Protein AF-A0A0C3CVF7-F1 (afdb_monomer)

Sequence (195 aa):
MASKSTGSQACPVCKTSLPVNPRYPSYLCWSCHGKATDAHGRLLTFHTSSSGAFEARFKDDGSLASEVSKNHTVYVGALKVWADEAHMSGTVLTPYREREQPHGTCPVCHASVSLNARYPDYLCGDCCGKAVDAKGRPLAFFNTDVGGGFEARFRDDKSLAREVTENHTVYVGFLKVWADEARFGGSVLTPYRGK

Foldseek 3Di:
DDDQQPDWDAQPPPGDIDGDDPVAGNWHDPVLVQQKAAPVSFTWDWFADLAQQIWIAGPPPRHTPPVCSVQQWIDRPPFIWGWGADPPGDIIIHGDDPPDQPWAAAPQPRDTHHADPVARHWHDPVQLQLKDAPVRFGWDWFFPDQVTAIWIAGPPPRHTPVVCSVVQWIDRPHFIWRWGADPRGDITIGGDDDD

Organism: Oidiodendron maius (strain Zn) (NCBI:txid913774)

Secondary structure (DSSP, 8-state):
-------EEE-TTT--EEE--TTSTTPPPHHHHTT-B-TT--BEEEEE-TT--EEEEETTT--B-HHHHHH-EEEETTEEEEEEEPTTSSEEEEE---S---EEE-TTT--EEE--TTSTTPPPHHHHTT-B-TT--BEEEEESSSS--EEEEETTT--B-HHHHHH-EEEETTEEEEEEE-TTSSEEEEE----

Structure (mmCIF, N/CA/C/O backbone):
data_AF-A0A0C3CVF7-F1
#
_entry.id   AF-A0A0C3CVF7-F1
#
loop_
_atom_site.group_PDB
_atom_site.id
_atom_site.type_symbol
_atom_site.label_atom_id
_atom_site.label_alt_id
_atom_site.label_comp_id
_atom_site.label_asym_id
_atom_site.label_entity_id
_atom_site.label_seq_id
_atom_site.pdbx_PDB_ins_code
_atom_site.Cartn_x
_atom_site.Cartn_y
_atom_site.Cartn_z
_atom_site.occupancy
_atom_site.B_iso_or_equiv
_atom_site.auth_seq_id
_atom_site.auth_comp_id
_atom_site.auth_asym_id
_atom_site.auth_atom_id
_atom_site.pdbx_PDB_model_num
ATOM 1 N N . MET A 1 1 ? 17.239 21.886 5.058 1.00 33.19 1 MET A N 1
ATOM 2 C CA . MET A 1 1 ? 18.126 21.798 3.877 1.00 33.19 1 MET A CA 1
ATOM 3 C C . MET A 1 1 ? 18.500 20.333 3.696 1.00 33.19 1 MET A C 1
ATOM 5 O O . MET A 1 1 ? 19.166 19.791 4.565 1.00 33.19 1 MET A O 1
ATOM 9 N N . ALA A 1 2 ? 17.974 19.648 2.676 1.00 40.12 2 ALA A N 1
ATOM 10 C CA . ALA A 1 2 ? 18.272 18.230 2.464 1.00 40.12 2 ALA A CA 1
ATOM 11 C C . ALA A 1 2 ? 19.661 18.086 1.825 1.00 40.12 2 ALA A C 1
ATOM 13 O O . ALA A 1 2 ? 19.925 18.673 0.776 1.00 40.12 2 ALA A O 1
ATOM 14 N N . SER A 1 3 ? 20.543 17.341 2.492 1.00 42.94 3 SER A N 1
ATOM 15 C CA . SER A 1 3 ? 21.882 16.999 2.013 1.00 42.94 3 SER A CA 1
ATOM 16 C C . SER A 1 3 ? 21.792 16.333 0.635 1.00 42.94 3 SER A C 1
ATOM 18 O O . SER A 1 3 ? 21.100 15.326 0.478 1.00 42.94 3 SER A O 1
ATOM 20 N N . LYS A 1 4 ? 22.453 16.910 -0.377 1.00 46.69 4 LYS A N 1
ATOM 21 C CA . LYS A 1 4 ? 22.587 16.293 -1.702 1.00 46.69 4 LYS A CA 1
ATOM 22 C C . LYS A 1 4 ? 23.506 15.078 -1.557 1.00 46.69 4 LYS A C 1
ATOM 24 O O . LYS A 1 4 ? 24.701 15.242 -1.332 1.00 46.69 4 LYS A O 1
ATOM 29 N N . SER A 1 5 ? 22.960 13.870 -1.673 1.00 53.59 5 SER A N 1
ATOM 30 C CA . SER A 1 5 ? 23.752 12.642 -1.764 1.00 53.59 5 SER A CA 1
ATOM 31 C C . SER A 1 5 ? 24.625 12.690 -3.025 1.00 53.59 5 SER A C 1
ATOM 33 O O . SER A 1 5 ? 24.128 12.815 -4.139 1.00 53.59 5 SER A O 1
ATOM 35 N N . THR A 1 6 ? 25.943 12.608 -2.854 1.00 61.94 6 THR A N 1
ATOM 36 C CA . THR A 1 6 ? 26.958 12.770 -3.915 1.00 61.94 6 THR A CA 1
ATOM 37 C C . THR A 1 6 ? 27.264 11.484 -4.698 1.00 61.94 6 THR A C 1
ATOM 39 O O . THR A 1 6 ? 28.260 11.420 -5.411 1.00 61.94 6 THR A O 1
ATOM 42 N N . GLY A 1 7 ? 26.426 10.449 -4.586 1.00 78.56 7 GLY A N 1
ATOM 43 C CA . GLY A 1 7 ? 26.627 9.160 -5.256 1.00 78.56 7 GLY A CA 1
ATOM 44 C C . GLY A 1 7 ? 25.766 8.982 -6.509 1.00 78.56 7 GLY A C 1
ATOM 45 O O . GLY A 1 7 ? 24.665 9.529 -6.598 1.00 78.56 7 GLY A O 1
ATOM 46 N N . SER A 1 8 ? 26.232 8.152 -7.445 1.00 87.69 8 SER A N 1
ATOM 47 C CA . SER A 1 8 ? 25.441 7.644 -8.572 1.00 87.69 8 SER A CA 1
ATOM 48 C C . SER A 1 8 ? 25.152 6.146 -8.423 1.00 87.69 8 SER A C 1
ATOM 50 O O . SER A 1 8 ? 25.895 5.399 -7.790 1.00 87.69 8 SER A O 1
ATOM 52 N N . GLN A 1 9 ? 24.033 5.711 -8.989 1.00 90.19 9 GLN A N 1
ATOM 53 C CA . GLN A 1 9 ? 23.632 4.315 -9.121 1.00 90.19 9 GLN A CA 1
ATOM 54 C C . GLN A 1 9 ? 23.213 4.042 -10.566 1.00 90.19 9 GLN A C 1
ATOM 56 O O . GLN A 1 9 ? 22.813 4.957 -11.281 1.00 90.19 9 GLN A O 1
ATOM 61 N N . ALA A 1 10 ? 23.259 2.788 -11.005 1.00 94.12 10 ALA A N 1
ATOM 62 C CA . ALA A 1 10 ? 22.771 2.409 -12.328 1.00 94.12 10 ALA A CA 1
ATOM 63 C C . ALA A 1 10 ? 21.301 1.973 -12.262 1.00 94.12 10 ALA A C 1
ATOM 65 O O . ALA A 1 10 ? 20.925 1.183 -11.393 1.00 94.12 10 ALA A O 1
ATOM 66 N N . CYS A 1 11 ? 20.486 2.424 -13.220 1.00 93.62 11 CYS A N 1
ATOM 67 C CA . CYS A 1 11 ? 19.148 1.878 -13.433 1.00 93.62 11 CYS A CA 1
ATOM 68 C C . CYS A 1 11 ? 19.247 0.350 -13.608 1.00 93.62 11 CYS A C 1
ATOM 70 O O . CYS A 1 11 ? 19.973 -0.104 -14.497 1.00 93.62 11 CYS A O 1
ATOM 72 N N . PRO A 1 12 ? 18.515 -0.465 -12.834 1.00 92.50 12 PRO A N 1
ATOM 73 C CA . PRO A 1 12 ? 18.631 -1.922 -12.910 1.00 92.50 12 PRO A CA 1
ATOM 74 C C . PRO A 1 12 ? 18.324 -2.501 -14.293 1.00 92.50 12 PRO A C 1
ATOM 76 O O . PRO A 1 12 ? 18.936 -3.497 -14.678 1.00 92.50 12 PRO A O 1
ATOM 79 N N . VAL A 1 13 ? 17.438 -1.838 -15.044 1.00 93.88 13 VAL A N 1
ATOM 80 C CA . VAL A 1 13 ? 16.993 -2.248 -16.381 1.00 93.88 13 VAL A CA 1
ATOM 81 C C . VAL A 1 13 ? 17.948 -1.743 -17.464 1.00 93.88 13 VAL A C 1
ATOM 83 O O . VAL A 1 13 ? 18.619 -2.537 -18.111 1.00 93.88 13 VAL A O 1
ATOM 86 N N . CYS A 1 14 ? 18.040 -0.425 -17.662 1.00 94.88 14 CYS A N 1
ATOM 87 C CA . CYS A 1 14 ? 18.751 0.159 -18.809 1.00 94.88 14 CYS A CA 1
ATOM 88 C C . CYS A 1 14 ? 20.169 0.655 -18.499 1.00 94.88 14 CYS A C 1
ATOM 90 O O . CYS A 1 14 ? 20.815 1.229 -19.369 1.00 94.88 14 CYS A O 1
ATOM 92 N N . LYS A 1 15 ? 20.638 0.495 -17.256 1.00 95.06 15 LYS A N 1
ATOM 93 C CA . LYS A 1 15 ? 21.970 0.903 -16.769 1.00 95.06 15 LYS A CA 1
ATOM 94 C C . LYS A 1 15 ? 22.290 2.401 -16.830 1.00 95.06 15 LYS A C 1
ATOM 96 O O . LYS A 1 15 ? 23.376 2.793 -16.420 1.00 95.06 15 LYS A O 1
ATOM 101 N N . THR A 1 16 ? 21.348 3.251 -17.248 1.00 95.75 16 THR A N 1
ATOM 102 C CA . THR A 1 16 ? 21.482 4.715 -17.174 1.00 95.75 16 THR A CA 1
ATOM 103 C C . THR A 1 16 ? 21.875 5.156 -15.763 1.00 95.75 16 THR A C 1
ATOM 105 O O . THR A 1 16 ? 21.311 4.659 -14.786 1.00 95.75 16 THR A O 1
ATOM 108 N N . SER A 1 17 ? 22.823 6.091 -15.667 1.00 95.12 17 SER A N 1
ATOM 109 C CA . SER A 1 17 ? 23.269 6.673 -14.398 1.00 95.12 17 SER A CA 1
ATOM 110 C C . SER A 1 17 ? 22.161 7.521 -13.766 1.00 95.12 17 SER A C 1
ATOM 112 O O . SER A 1 17 ? 21.557 8.367 -14.425 1.00 95.12 17 SER A O 1
ATOM 114 N N . LEU A 1 18 ? 21.888 7.272 -12.491 1.00 93.12 18 LEU A N 1
ATOM 115 C CA . LEU A 1 18 ? 20.869 7.920 -11.675 1.00 93.12 18 LEU A CA 1
ATOM 116 C C . LEU A 1 18 ? 21.506 8.438 -10.382 1.00 93.12 18 LEU A C 1
ATOM 118 O O . LEU A 1 18 ? 22.456 7.827 -9.890 1.00 93.12 18 LEU A O 1
ATOM 122 N N . PRO A 1 19 ? 20.989 9.517 -9.778 1.00 91.38 19 PRO A N 1
ATOM 123 C CA . PRO A 1 19 ? 21.415 9.904 -8.441 1.00 91.38 19 PRO A CA 1
ATOM 124 C C . PRO A 1 19 ? 21.079 8.804 -7.423 1.00 91.38 19 PRO A C 1
ATOM 126 O O . PRO A 1 19 ? 20.052 8.124 -7.514 1.00 91.38 19 PRO A O 1
ATOM 129 N N . VAL A 1 20 ? 21.939 8.619 -6.423 1.00 86.31 20 VAL A N 1
ATOM 130 C CA . VAL A 1 20 ? 21.634 7.740 -5.289 1.00 86.31 20 VAL A CA 1
ATOM 131 C C . VAL A 1 20 ? 20.511 8.356 -4.467 1.00 86.31 20 VAL A C 1
ATOM 133 O O . VAL A 1 20 ? 20.617 9.494 -4.011 1.00 86.31 20 VAL A O 1
ATOM 136 N N . ASN A 1 21 ? 19.469 7.567 -4.215 1.00 82.38 21 ASN A N 1
ATOM 137 C CA . ASN A 1 21 ? 18.439 7.885 -3.238 1.00 82.38 21 ASN A CA 1
ATOM 138 C C . ASN A 1 21 ? 18.536 6.878 -2.080 1.00 82.38 21 ASN A C 1
ATOM 140 O O . ASN A 1 21 ? 18.228 5.705 -2.294 1.00 82.38 21 ASN A O 1
ATOM 144 N N . PRO A 1 22 ? 18.941 7.299 -0.867 1.00 77.06 22 PRO A N 1
ATOM 145 C CA . PRO A 1 22 ? 19.086 6.395 0.274 1.00 77.06 22 PRO A CA 1
ATOM 146 C C . PRO A 1 22 ? 17.805 5.639 0.645 1.00 77.06 22 PRO A C 1
ATOM 148 O O . PRO A 1 22 ? 17.883 4.532 1.168 1.00 77.06 22 PRO A O 1
ATOM 151 N N . ARG A 1 23 ? 16.626 6.215 0.369 1.00 78.00 23 ARG A N 1
ATOM 152 C CA . ARG A 1 23 ? 15.333 5.573 0.644 1.00 78.00 23 ARG A CA 1
ATOM 153 C C . ARG A 1 23 ? 14.951 4.544 -0.418 1.00 78.00 23 ARG A C 1
ATOM 155 O O . ARG A 1 23 ? 14.293 3.562 -0.097 1.00 78.00 23 ARG A O 1
ATOM 162 N N . TYR A 1 24 ? 15.376 4.762 -1.659 1.00 85.19 24 TYR A N 1
ATOM 163 C CA . TYR A 1 24 ? 15.068 3.895 -2.794 1.00 85.19 24 TYR A CA 1
ATOM 164 C C . TYR A 1 24 ? 16.359 3.417 -3.456 1.00 85.19 24 TYR A C 1
ATOM 166 O O . TYR A 1 24 ? 16.707 3.863 -4.554 1.00 85.19 24 TYR A O 1
ATOM 174 N N . PRO A 1 25 ? 17.118 2.532 -2.794 1.00 81.25 25 PRO A N 1
ATOM 175 C CA . PRO A 1 25 ? 18.291 1.948 -3.415 1.00 81.25 25 PRO A CA 1
ATOM 176 C C . PRO A 1 25 ? 17.859 1.117 -4.626 1.00 81.25 25 PRO A C 1
ATOM 178 O O . PRO A 1 25 ? 16.956 0.287 -4.542 1.00 81.25 25 PRO A O 1
ATOM 181 N N . SER A 1 26 ? 18.541 1.314 -5.749 1.00 87.62 26 SER A N 1
ATOM 182 C CA . SER A 1 26 ? 18.296 0.622 -7.017 1.00 87.62 26 SER A CA 1
ATOM 183 C C . SER A 1 26 ? 16.960 0.959 -7.692 1.00 87.62 26 SER A C 1
ATOM 185 O O . SER A 1 26 ? 16.395 0.094 -8.351 1.00 87.62 26 SER A O 1
ATOM 187 N N . TYR A 1 27 ? 16.430 2.179 -7.561 1.00 92.12 27 TYR A N 1
ATOM 188 C CA . TYR A 1 27 ? 15.204 2.564 -8.278 1.00 92.12 27 TYR A CA 1
ATOM 189 C C . TYR A 1 27 ? 15.398 2.623 -9.808 1.00 92.12 27 TYR A C 1
ATOM 191 O O . TYR A 1 27 ? 16.505 2.817 -10.318 1.00 92.12 27 TYR A O 1
ATOM 199 N N . LEU A 1 28 ? 14.308 2.438 -10.556 1.00 94.56 28 LEU A N 1
ATOM 200 C CA . LEU A 1 28 ? 14.295 2.488 -12.019 1.00 94.56 28 LEU A CA 1
ATOM 201 C C . LEU A 1 28 ? 14.186 3.929 -12.534 1.00 94.56 28 LEU A C 1
ATOM 203 O O . LEU A 1 28 ? 13.482 4.762 -11.971 1.00 94.56 28 LEU A O 1
ATOM 207 N N . CYS A 1 29 ? 14.831 4.223 -13.664 1.00 94.69 29 CYS A N 1
ATOM 208 C CA . CYS A 1 29 ? 14.697 5.529 -14.312 1.00 94.69 29 CYS A CA 1
ATOM 209 C C . CYS A 1 29 ? 13.278 5.753 -14.869 1.00 94.69 29 CYS A C 1
ATOM 2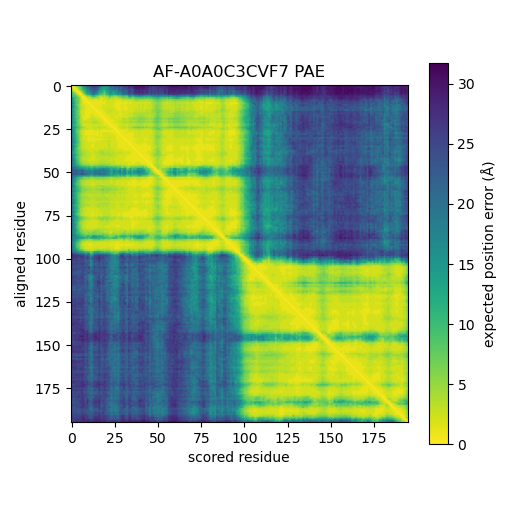11 O O . CYS A 1 29 ? 12.580 4.800 -15.219 1.00 94.69 29 CYS A O 1
ATOM 213 N N . TRP A 1 30 ? 12.888 7.017 -15.064 1.00 92.69 30 TRP A N 1
ATOM 214 C CA . TRP A 1 30 ? 11.576 7.383 -15.620 1.00 92.69 30 TRP A CA 1
ATOM 215 C C . TRP A 1 30 ? 11.282 6.774 -16.999 1.00 92.69 30 TRP A C 1
ATOM 217 O O . TRP A 1 30 ? 10.145 6.411 -17.289 1.00 92.69 30 TRP A O 1
ATOM 227 N N . SER A 1 31 ? 12.303 6.589 -17.842 1.00 95.50 31 SER A N 1
ATOM 228 C CA . SER A 1 31 ? 12.123 5.920 -19.138 1.00 95.50 31 SER A CA 1
ATOM 229 C C . SER A 1 31 ? 11.738 4.443 -18.983 1.00 95.50 31 SER A C 1
ATOM 231 O O . SER A 1 31 ? 10.913 3.940 -19.740 1.00 95.50 31 SER A O 1
ATOM 233 N N . CYS A 1 32 ? 12.299 3.745 -17.991 1.00 96.44 32 CYS A N 1
ATOM 234 C CA . CYS A 1 32 ? 11.927 2.363 -17.680 1.00 96.44 32 CYS A CA 1
ATOM 235 C C . CYS A 1 32 ? 10.585 2.290 -16.945 1.00 96.44 32 CYS A C 1
ATOM 237 O O . CYS A 1 32 ? 9.820 1.362 -17.176 1.00 96.44 32 CYS A O 1
ATOM 239 N N . HIS A 1 33 ? 10.270 3.295 -16.130 1.00 94.56 33 HIS A N 1
ATOM 240 C CA . HIS A 1 33 ? 8.974 3.428 -15.472 1.00 94.56 33 HIS A CA 1
ATOM 241 C C . HIS A 1 33 ? 7.817 3.468 -16.479 1.00 94.56 33 HIS A C 1
ATOM 243 O O . HIS A 1 33 ? 6.832 2.755 -16.325 1.00 94.56 33 HIS A O 1
ATOM 249 N N . GLY A 1 34 ? 7.960 4.233 -17.567 1.00 94.69 34 GLY A N 1
ATOM 250 C CA . GLY A 1 34 ? 6.951 4.318 -18.632 1.00 94.69 34 GLY A CA 1
ATOM 251 C C . GLY A 1 34 ? 6.767 3.046 -19.473 1.00 94.69 34 GLY A C 1
ATOM 252 O O . GLY A 1 34 ? 5.919 3.039 -20.364 1.00 94.69 34 GLY A O 1
ATOM 253 N N . LYS A 1 35 ? 7.562 1.999 -19.218 1.00 97.44 35 LYS A N 1
ATOM 254 C CA . LYS A 1 35 ? 7.501 0.688 -19.885 1.00 97.44 35 LYS A CA 1
ATOM 255 C C . LYS A 1 35 ? 6.950 -0.409 -18.970 1.00 97.44 35 LYS A C 1
ATOM 257 O O . LYS A 1 35 ? 7.036 -1.580 -19.326 1.00 97.44 35 LYS A O 1
ATOM 262 N N . ALA A 1 36 ? 6.459 -0.050 -17.785 1.00 97.62 36 ALA A N 1
ATOM 263 C CA . ALA A 1 36 ? 5.914 -1.011 -16.843 1.00 97.62 36 ALA A CA 1
ATOM 264 C C . ALA A 1 36 ? 4.641 -1.665 -17.390 1.00 97.62 36 ALA A C 1
ATOM 266 O O . ALA A 1 36 ? 3.784 -0.998 -17.974 1.00 97.62 36 ALA A O 1
ATOM 267 N N . THR A 1 37 ? 4.543 -2.972 -17.181 1.00 98.19 37 THR A N 1
ATOM 268 C CA . THR A 1 37 ? 3.451 -3.818 -17.659 1.00 98.19 37 THR A CA 1
ATOM 269 C C . THR A 1 37 ? 2.939 -4.749 -16.566 1.00 98.19 37 THR A C 1
ATOM 271 O O . THR A 1 37 ? 3.636 -4.984 -15.575 1.00 98.19 37 THR A O 1
ATOM 274 N N . ASP A 1 38 ? 1.726 -5.270 -16.735 1.00 97.00 38 ASP A N 1
ATOM 275 C CA . ASP A 1 38 ? 1.238 -6.413 -15.960 1.00 97.00 38 ASP A CA 1
ATOM 276 C C . ASP A 1 38 ? 1.903 -7.732 -16.416 1.00 97.00 38 ASP A C 1
ATOM 278 O O . ASP A 1 38 ? 2.780 -7.745 -17.283 1.00 97.00 38 ASP A O 1
ATOM 282 N N . ALA A 1 39 ? 1.486 -8.864 -15.842 1.00 94.69 39 ALA A N 1
ATOM 283 C CA . ALA A 1 39 ? 2.001 -10.184 -16.221 1.00 94.69 39 ALA A CA 1
ATOM 284 C C . ALA A 1 39 ? 1.673 -10.589 -17.674 1.00 94.69 39 ALA A C 1
ATOM 286 O O . ALA A 1 39 ? 2.301 -11.500 -18.212 1.00 94.69 39 ALA A O 1
ATOM 287 N N . HIS A 1 40 ? 0.710 -9.919 -18.311 1.00 95.94 40 HIS A N 1
ATOM 288 C CA . HIS A 1 40 ? 0.287 -10.160 -19.689 1.00 95.94 40 HIS A CA 1
ATOM 289 C C . HIS A 1 40 ? 0.922 -9.182 -20.688 1.00 95.94 40 HIS A C 1
ATOM 291 O O . HIS A 1 40 ? 0.629 -9.247 -21.881 1.00 95.94 40 HIS A O 1
ATOM 297 N N . GLY A 1 41 ? 1.802 -8.286 -20.230 1.00 96.12 41 GLY A N 1
ATOM 298 C CA . GLY A 1 41 ? 2.473 -7.307 -21.081 1.00 96.12 41 GLY A CA 1
ATOM 299 C C . GLY A 1 41 ? 1.634 -6.065 -21.403 1.00 96.12 41 GLY A C 1
ATOM 300 O O . GLY A 1 41 ? 2.028 -5.276 -22.263 1.00 96.12 41 GLY A O 1
ATOM 301 N N . ARG A 1 42 ? 0.499 -5.846 -20.728 1.00 97.44 42 ARG A N 1
ATOM 302 C CA . ARG A 1 42 ? -0.310 -4.630 -20.892 1.00 97.44 42 ARG A CA 1
ATOM 303 C C . ARG A 1 42 ? 0.335 -3.465 -20.159 1.00 97.44 42 ARG A C 1
ATOM 305 O O . ARG A 1 42 ? 0.683 -3.587 -18.989 1.00 97.44 42 ARG A O 1
ATOM 312 N N . LEU A 1 43 ? 0.471 -2.326 -20.836 1.00 97.94 43 LEU A N 1
ATOM 313 C CA . LEU A 1 43 ? 1.106 -1.131 -20.277 1.00 97.94 43 LEU A CA 1
ATOM 314 C C . LEU A 1 43 ? 0.292 -0.526 -19.135 1.00 97.94 43 LEU A C 1
ATOM 316 O O . LEU A 1 43 ? -0.932 -0.424 -19.213 1.00 97.94 43 LEU A O 1
ATOM 320 N N . LEU A 1 44 ? 1.007 -0.049 -18.119 1.00 97.50 44 LEU A N 1
ATOM 321 C CA . LEU A 1 44 ? 0.428 0.522 -16.912 1.00 97.50 44 LEU A CA 1
ATOM 322 C C . LEU A 1 44 ? 0.764 2.009 -16.761 1.00 97.50 44 LEU A C 1
ATOM 324 O O . LEU A 1 44 ? 1.811 2.494 -17.196 1.00 97.50 44 LEU A O 1
ATOM 328 N N . THR A 1 45 ? -0.133 2.721 -16.091 1.00 95.31 45 THR A N 1
ATOM 329 C CA . THR A 1 45 ? 0.112 4.015 -15.454 1.00 95.31 45 THR A CA 1
ATOM 330 C C . THR A 1 45 ? -0.224 3.903 -13.972 1.00 95.31 45 THR A C 1
ATOM 332 O O . THR A 1 45 ? -1.056 3.081 -13.583 1.00 95.31 45 THR A O 1
ATOM 335 N N . PHE A 1 46 ? 0.422 4.715 -13.141 1.00 92.81 46 PHE A N 1
ATOM 336 C CA . PHE A 1 46 ? 0.259 4.648 -11.694 1.00 92.81 46 PHE A CA 1
ATOM 337 C C . PHE A 1 46 ? -0.237 5.970 -11.136 1.00 92.81 46 PHE A C 1
ATOM 339 O O . PHE A 1 46 ? 0.155 7.044 -11.594 1.00 92.81 46 PHE A O 1
ATOM 346 N N . HIS A 1 47 ? -1.092 5.867 -10.131 1.00 85.50 47 HIS A N 1
ATOM 347 C CA . HIS A 1 47 ? -1.697 6.987 -9.442 1.00 85.50 47 HIS A CA 1
ATOM 348 C C . HIS A 1 47 ? -1.530 6.789 -7.941 1.00 85.50 47 HIS A C 1
ATOM 350 O O . HIS A 1 47 ? -1.653 5.678 -7.430 1.00 85.50 47 HIS A O 1
ATOM 356 N N . THR A 1 48 ? -1.261 7.882 -7.239 1.00 79.12 48 THR A N 1
ATOM 357 C CA . THR A 1 48 ? -1.278 7.931 -5.779 1.00 79.12 48 THR A CA 1
ATOM 358 C C . THR A 1 48 ? -2.378 8.888 -5.359 1.00 79.12 48 THR A C 1
ATOM 360 O O . THR A 1 48 ? -2.440 10.018 -5.849 1.00 79.12 48 THR A O 1
ATOM 363 N N . SER A 1 49 ? -3.274 8.435 -4.490 1.00 65.38 49 SER A N 1
ATOM 364 C CA . SER A 1 49 ? -4.299 9.302 -3.902 1.00 65.38 49 SER A CA 1
ATOM 365 C C . SER A 1 49 ? -3.719 10.150 -2.768 1.00 65.38 49 SER A C 1
ATOM 367 O O . SER A 1 49 ? -2.699 9.809 -2.174 1.00 65.38 49 SER A O 1
ATOM 369 N N . SER A 1 50 ? -4.401 11.242 -2.416 1.00 55.06 50 SER A N 1
ATOM 370 C CA . SER A 1 50 ? -4.047 12.081 -1.261 1.00 55.06 50 SER A CA 1
ATOM 371 C C . SER A 1 50 ? -4.147 11.355 0.088 1.00 55.06 50 SER A C 1
ATOM 373 O O . SER A 1 50 ? -3.683 11.891 1.085 1.00 55.06 50 SER A O 1
ATOM 375 N N . SER A 1 51 ? -4.745 10.159 0.123 1.00 55.28 51 SER A N 1
ATOM 376 C CA . SER A 1 51 ? -4.818 9.272 1.291 1.00 55.28 51 SER A CA 1
ATOM 377 C C . SER A 1 51 ? -3.763 8.155 1.283 1.00 55.28 51 SER A C 1
ATOM 379 O O . SER A 1 51 ? -3.865 7.229 2.083 1.00 55.28 51 SER A O 1
ATOM 381 N N . GLY A 1 52 ? -2.791 8.193 0.364 1.00 55.53 52 GLY A N 1
ATOM 382 C CA . GLY A 1 52 ? -1.687 7.227 0.296 1.00 55.53 52 GLY A CA 1
ATOM 383 C C . GLY A 1 52 ? -2.044 5.858 -0.299 1.00 55.53 52 GLY A C 1
ATOM 384 O O . GLY A 1 52 ? -1.374 4.862 -0.042 1.00 55.53 52 GLY A O 1
ATOM 385 N N . ALA A 1 53 ? -3.136 5.766 -1.067 1.00 68.19 53 ALA A N 1
ATOM 386 C CA . ALA A 1 53 ? -3.461 4.542 -1.802 1.00 68.19 53 ALA A CA 1
ATOM 387 C C . ALA A 1 53 ? -2.772 4.545 -3.175 1.00 68.19 53 ALA A C 1
ATOM 389 O O . ALA A 1 53 ? -2.958 5.487 -3.955 1.00 68.19 53 ALA A O 1
ATOM 390 N N . PHE A 1 54 ? -2.005 3.488 -3.454 1.00 84.12 54 PHE A N 1
ATOM 391 C CA . PHE A 1 54 ? -1.402 3.183 -4.751 1.00 84.12 54 PHE A CA 1
ATOM 392 C C . PHE A 1 54 ? -2.427 2.506 -5.674 1.00 84.12 54 PHE A C 1
ATOM 394 O O . PHE A 1 54 ? -3.038 1.502 -5.310 1.00 84.12 54 PHE A O 1
ATOM 401 N N . GLU A 1 55 ? -2.595 3.031 -6.887 1.00 90.38 55 GLU A N 1
ATOM 402 C CA . GLU A 1 55 ? -3.432 2.437 -7.930 1.00 90.38 55 GLU A CA 1
ATOM 403 C C . GLU A 1 55 ? -2.654 2.279 -9.237 1.00 90.38 55 GLU A C 1
ATOM 405 O O . GLU A 1 55 ? -2.086 3.238 -9.763 1.00 90.38 55 GLU A O 1
ATOM 410 N N . ALA A 1 56 ? -2.704 1.082 -9.816 1.00 93.44 56 ALA A N 1
ATOM 411 C CA . ALA A 1 56 ? -2.283 0.825 -11.183 1.00 93.44 56 ALA A CA 1
ATOM 412 C C . ALA A 1 56 ? -3.500 0.800 -12.118 1.00 93.44 56 ALA A C 1
ATOM 414 O O . ALA A 1 56 ? -4.536 0.203 -11.815 1.00 93.44 56 ALA A O 1
ATOM 415 N N . ARG A 1 57 ? -3.370 1.433 -13.283 1.00 95.62 57 ARG A N 1
ATOM 416 C CA . ARG A 1 57 ? -4.395 1.470 -14.333 1.00 95.62 57 ARG A CA 1
ATOM 417 C C . ARG A 1 57 ? -3.792 1.084 -15.667 1.00 95.62 57 ARG A C 1
ATOM 419 O O . ARG A 1 57 ? -2.631 1.402 -15.929 1.00 95.62 57 ARG A O 1
ATOM 426 N N . PHE A 1 58 ? -4.566 0.420 -16.513 1.00 97.25 58 PHE A N 1
ATOM 427 C CA . PHE A 1 58 ? -4.111 0.122 -17.863 1.00 97.25 58 PHE A CA 1
ATOM 428 C C . PHE A 1 58 ? -4.057 1.401 -18.693 1.00 97.25 58 PHE A C 1
ATOM 430 O O . PHE A 1 58 ? -4.927 2.266 -18.612 1.00 97.25 58 PHE A O 1
ATOM 437 N N . LYS A 1 59 ? -2.975 1.563 -19.451 1.00 96.19 59 LYS A N 1
ATOM 438 C CA . LYS A 1 59 ? -2.694 2.800 -20.186 1.00 96.19 59 LYS A CA 1
ATOM 439 C C . LYS A 1 59 ? -3.585 2.978 -21.420 1.00 96.19 59 LYS A C 1
ATOM 441 O O . LYS A 1 59 ? -3.737 4.098 -21.894 1.00 96.19 59 LYS A O 1
ATOM 446 N N . ASP A 1 60 ? -4.113 1.882 -21.953 1.00 95.38 60 ASP A N 1
ATOM 447 C CA . ASP A 1 60 ? -4.976 1.843 -23.133 1.00 95.38 60 ASP A CA 1
ATOM 448 C C . ASP A 1 60 ? -6.393 2.359 -22.843 1.00 95.38 60 ASP A C 1
ATOM 450 O O . ASP A 1 60 ? -6.911 3.166 -23.611 1.00 95.38 60 ASP A O 1
ATOM 454 N N . ASP A 1 61 ? -7.000 1.929 -21.737 1.00 95.38 61 ASP A N 1
ATOM 455 C CA . ASP A 1 61 ? -8.410 2.180 -21.421 1.00 95.38 61 ASP A CA 1
ATOM 456 C C . ASP A 1 61 ? -8.640 2.896 -20.073 1.00 95.38 61 ASP A C 1
ATOM 458 O O . ASP A 1 61 ? -9.755 3.330 -19.781 1.00 95.38 61 ASP A O 1
ATOM 462 N N . GLY A 1 62 ? -7.604 3.055 -19.243 1.00 94.00 62 GLY A N 1
ATOM 463 C CA . GLY A 1 62 ? -7.686 3.694 -17.925 1.00 94.00 62 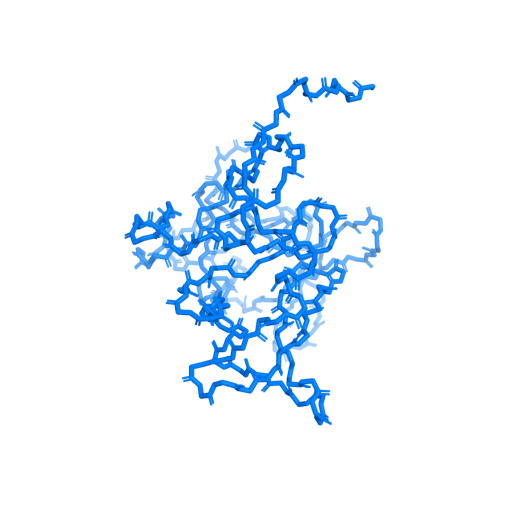GLY A CA 1
ATOM 464 C C . GLY A 1 62 ? -8.367 2.849 -16.839 1.00 94.00 62 GLY A C 1
ATOM 465 O O . GLY A 1 62 ? -8.537 3.318 -15.703 1.00 94.00 62 GLY A O 1
ATOM 466 N N . SER A 1 63 ? -8.760 1.613 -17.153 1.00 94.19 63 SER A N 1
ATOM 467 C CA . SER A 1 63 ? -9.400 0.700 -16.210 1.00 94.19 63 SER A CA 1
ATOM 468 C C . SER A 1 63 ? -8.425 0.238 -15.123 1.00 94.19 63 SER A C 1
ATOM 470 O O . SER A 1 63 ? -7.203 0.244 -15.291 1.00 94.19 63 SER A O 1
ATOM 472 N N . LEU A 1 64 ? -8.969 -0.113 -13.955 1.00 92.62 64 LEU A N 1
ATOM 473 C CA . LEU A 1 64 ? -8.183 -0.487 -12.781 1.00 92.62 64 LEU A CA 1
ATOM 474 C C . LEU A 1 64 ? -7.509 -1.852 -12.985 1.00 92.62 64 LEU A C 1
ATOM 476 O O . LEU A 1 64 ? -8.187 -2.877 -13.105 1.00 92.62 64 LEU A O 1
ATOM 480 N N . ALA A 1 65 ? -6.180 -1.889 -12.902 1.00 93.88 65 ALA A N 1
ATOM 481 C CA . ALA A 1 65 ? -5.402 -3.122 -12.870 1.00 93.88 65 ALA A CA 1
ATOM 482 C C . ALA A 1 65 ? -5.446 -3.718 -11.452 1.00 93.88 65 ALA A C 1
ATOM 484 O O . ALA A 1 65 ? -4.479 -3.664 -10.698 1.00 93.88 65 ALA A O 1
ATOM 485 N N . SER A 1 66 ? -6.608 -4.258 -11.075 1.00 86.31 66 SER A N 1
ATOM 486 C CA . SER A 1 66 ? -6.938 -4.639 -9.691 1.00 86.31 66 SER A CA 1
ATOM 487 C C . SER A 1 66 ? -5.937 -5.598 -9.043 1.00 86.31 66 SER A C 1
ATOM 489 O O . SER A 1 66 ? -5.728 -5.529 -7.837 1.00 86.31 66 SER A O 1
ATOM 491 N N . GLU A 1 67 ? -5.333 -6.501 -9.814 1.00 88.19 67 GLU A N 1
ATOM 492 C CA . GLU A 1 67 ? -4.306 -7.409 -9.299 1.00 88.19 67 GLU A CA 1
ATOM 493 C C . GLU A 1 67 ? -3.013 -6.658 -8.963 1.00 88.19 67 GLU A C 1
ATOM 495 O O . GLU A 1 67 ? -2.509 -6.779 -7.847 1.00 88.19 67 GLU A O 1
ATOM 500 N N . VAL A 1 68 ? -2.535 -5.816 -9.883 1.00 91.31 68 VAL A N 1
ATOM 501 C CA . VAL A 1 68 ? -1.337 -4.991 -9.684 1.00 91.31 68 VAL A CA 1
ATOM 502 C C . VAL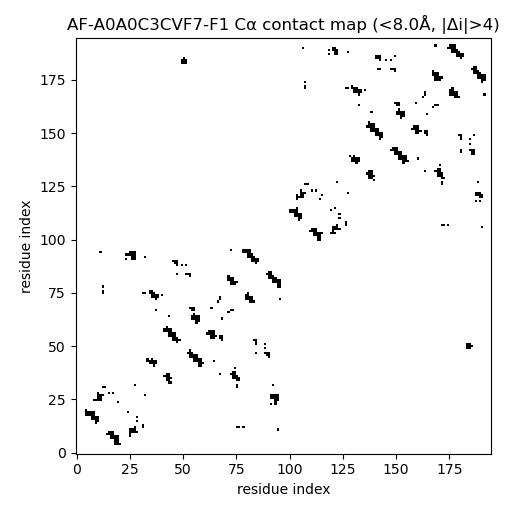 A 1 68 ? -1.541 -3.999 -8.545 1.00 91.31 68 VAL A C 1
ATOM 504 O O . VAL A 1 68 ? -0.661 -3.852 -7.707 1.00 91.31 68 VAL A O 1
ATOM 507 N N . SER A 1 69 ? -2.705 -3.354 -8.448 1.00 86.44 69 SER A N 1
ATOM 508 C CA . SER A 1 69 ? -3.011 -2.446 -7.333 1.00 86.44 69 SER A CA 1
ATOM 509 C C . SER A 1 69 ? -3.014 -3.153 -5.972 1.00 86.44 69 SER A C 1
ATOM 511 O O . SER A 1 69 ? -2.843 -2.499 -4.953 1.00 86.44 69 SER A O 1
ATOM 513 N N . LYS A 1 70 ? -3.212 -4.479 -5.933 1.00 82.94 70 LYS A N 1
ATOM 514 C CA . LYS A 1 70 ? -3.172 -5.274 -4.694 1.00 82.94 70 LYS A CA 1
ATOM 515 C C . LYS A 1 70 ? -1.781 -5.812 -4.380 1.00 82.94 70 LYS A C 1
ATOM 517 O O . LYS A 1 70 ? -1.395 -5.850 -3.219 1.00 82.94 70 LYS A O 1
ATOM 522 N N . ASN A 1 71 ? -1.060 -6.296 -5.390 1.00 86.19 71 ASN A N 1
ATOM 523 C CA . ASN A 1 71 ? 0.204 -7.013 -5.202 1.00 86.19 71 ASN A CA 1
ATOM 524 C C . ASN A 1 71 ? 1.444 -6.200 -5.592 1.00 86.19 71 ASN A C 1
ATOM 526 O O . ASN A 1 71 ? 2.554 -6.722 -5.471 1.00 86.19 71 ASN A O 1
ATOM 530 N N . HIS A 1 72 ? 1.253 -4.981 -6.112 1.00 91.38 72 HIS A N 1
ATOM 531 C CA . HIS A 1 72 ? 2.283 -4.018 -6.515 1.00 91.38 72 HIS A CA 1
ATOM 532 C C . HIS A 1 72 ? 3.330 -4.574 -7.494 1.00 91.38 72 HIS A C 1
ATOM 534 O O . HIS A 1 72 ? 4.410 -4.009 -7.680 1.00 91.38 72 HIS A O 1
ATOM 540 N N . THR A 1 73 ? 3.040 -5.707 -8.127 1.00 93.12 73 THR A N 1
ATOM 541 C CA . THR A 1 73 ? 3.988 -6.439 -8.955 1.00 93.12 73 THR A CA 1
ATOM 542 C C . THR A 1 73 ? 3.778 -6.068 -10.411 1.00 93.12 73 THR A C 1
ATOM 544 O O . THR A 1 73 ? 2.697 -6.250 -10.965 1.00 93.12 73 THR A O 1
ATOM 547 N N . VAL A 1 74 ? 4.841 -5.579 -11.043 1.00 95.75 74 VAL A N 1
ATOM 548 C CA . VAL A 1 74 ? 4.867 -5.196 -12.457 1.00 95.75 74 VAL A CA 1
ATOM 549 C C . VAL A 1 74 ? 6.105 -5.758 -13.142 1.00 95.75 74 VAL A C 1
ATOM 551 O O . VAL A 1 74 ? 7.014 -6.282 -12.495 1.00 95.75 74 VAL A O 1
ATOM 554 N N . TYR A 1 75 ? 6.162 -5.625 -14.460 1.00 96.88 75 TYR A N 1
ATOM 555 C CA . TYR A 1 75 ? 7.275 -6.093 -15.274 1.00 96.88 75 TYR A CA 1
ATOM 556 C C . TYR A 1 75 ? 7.807 -4.973 -16.158 1.00 96.88 75 TYR A C 1
ATOM 558 O O . TYR A 1 75 ? 7.042 -4.222 -16.765 1.00 96.88 75 TYR A O 1
ATOM 566 N N . VAL A 1 76 ? 9.133 -4.863 -16.242 1.00 97.00 76 VAL A N 1
ATOM 567 C CA . VAL A 1 76 ? 9.818 -3.974 -17.186 1.00 97.00 76 VAL A CA 1
ATOM 568 C C . VAL A 1 76 ? 10.803 -4.813 -17.993 1.00 97.00 76 VAL A C 1
ATOM 570 O O . VAL A 1 76 ? 11.891 -5.156 -17.523 1.00 97.00 76 VAL A O 1
ATOM 573 N N . GLY A 1 77 ? 10.410 -5.170 -19.217 1.00 91.38 77 GLY A N 1
ATOM 574 C CA . GLY A 1 77 ? 11.099 -6.216 -19.973 1.00 91.38 77 GLY A CA 1
ATOM 575 C C . GLY A 1 77 ? 11.005 -7.553 -19.232 1.00 91.38 77 GLY A C 1
ATOM 576 O O . GLY A 1 77 ? 9.933 -7.926 -18.773 1.00 91.38 77 GLY A O 1
ATOM 577 N N . ALA A 1 78 ? 12.130 -8.249 -19.068 1.00 89.19 78 ALA A N 1
ATOM 578 C CA . ALA A 1 78 ? 12.184 -9.511 -18.322 1.00 89.19 78 ALA A CA 1
ATOM 579 C C . ALA A 1 78 ? 12.283 -9.335 -16.791 1.00 89.19 78 ALA A C 1
ATOM 581 O O . ALA A 1 78 ? 12.278 -10.320 -16.056 1.00 89.19 78 ALA A O 1
ATOM 582 N N . LEU A 1 79 ? 12.426 -8.101 -16.289 1.00 91.69 79 LEU A N 1
ATOM 583 C CA . LEU A 1 79 ? 12.613 -7.856 -14.862 1.00 91.69 79 LEU A CA 1
ATOM 584 C C . LEU A 1 79 ? 11.259 -7.746 -14.155 1.00 91.69 79 LEU A C 1
ATOM 586 O O . LEU A 1 79 ? 10.462 -6.870 -14.492 1.00 91.69 79 LEU A O 1
ATOM 590 N N . LYS A 1 80 ? 11.048 -8.574 -13.126 1.00 94.00 80 LYS A N 1
ATOM 591 C CA . LYS A 1 80 ? 9.976 -8.392 -12.139 1.00 94.00 80 LYS A CA 1
ATOM 592 C C . LYS A 1 80 ? 10.318 -7.205 -11.232 1.00 94.00 80 LYS A C 1
ATOM 594 O O . LYS A 1 80 ? 11.444 -7.087 -10.741 1.00 94.00 80 LYS A O 1
ATOM 599 N N . VAL A 1 81 ? 9.363 -6.312 -11.019 1.00 93.25 81 VAL A N 1
ATOM 600 C CA . VAL A 1 81 ? 9.538 -5.002 -10.379 1.00 93.25 81 VAL A CA 1
ATOM 601 C C . VAL A 1 81 ? 8.422 -4.784 -9.354 1.00 93.25 81 VAL A C 1
ATOM 603 O O . VAL A 1 81 ? 7.283 -5.183 -9.576 1.00 93.25 81 VAL A O 1
ATOM 606 N N . TRP A 1 82 ? 8.756 -4.158 -8.226 1.00 91.50 82 TRP A N 1
ATOM 607 C CA . TRP A 1 82 ? 7.800 -3.656 -7.239 1.00 91.50 82 TRP A CA 1
ATOM 608 C C . TRP A 1 82 ? 7.503 -2.182 -7.516 1.00 91.50 82 TRP A C 1
ATOM 610 O O . TRP A 1 82 ? 8.443 -1.384 -7.612 1.00 91.50 82 TRP A O 1
ATOM 620 N N . ALA A 1 83 ? 6.226 -1.837 -7.648 1.00 91.56 83 ALA A N 1
ATOM 621 C CA . ALA A 1 83 ? 5.733 -0.483 -7.860 1.00 91.56 83 ALA A CA 1
ATOM 622 C C . ALA A 1 83 ? 4.963 0.001 -6.630 1.00 91.56 83 ALA A C 1
ATOM 624 O O . ALA A 1 83 ? 4.014 -0.643 -6.204 1.00 91.56 83 ALA A O 1
ATOM 625 N N . ASP A 1 84 ? 5.356 1.134 -6.062 1.00 87.06 84 ASP A N 1
ATOM 626 C CA . ASP A 1 84 ? 4.750 1.631 -4.825 1.00 87.06 84 ASP A CA 1
ATOM 627 C C . ASP A 1 84 ? 4.690 3.151 -4.783 1.00 87.06 84 ASP A C 1
ATOM 629 O O . ASP A 1 84 ? 5.299 3.837 -5.610 1.00 87.06 84 ASP A O 1
ATOM 633 N N . GLU A 1 85 ? 3.996 3.679 -3.784 1.00 86.38 85 GLU A N 1
ATOM 634 C CA . GLU A 1 85 ? 4.033 5.096 -3.467 1.00 86.38 85 GLU A CA 1
ATOM 635 C C . GLU A 1 85 ? 5.440 5.531 -3.011 1.00 86.38 85 GLU A C 1
ATOM 637 O O . GLU A 1 85 ? 6.090 4.956 -2.131 1.00 86.38 85 GLU A O 1
ATOM 642 N N . ALA A 1 86 ? 5.925 6.605 -3.627 1.00 81.06 86 ALA A N 1
ATOM 643 C CA . ALA A 1 86 ? 7.102 7.326 -3.192 1.00 81.06 86 ALA A CA 1
ATOM 644 C C . ALA A 1 86 ? 6.744 8.301 -2.057 1.00 81.06 86 ALA A C 1
ATOM 646 O O . ALA A 1 86 ? 5.660 8.867 -1.977 1.00 81.06 86 ALA A O 1
ATOM 647 N N . HIS A 1 87 ? 7.699 8.560 -1.173 1.00 70.56 87 HIS A N 1
ATOM 648 C CA . HIS A 1 87 ? 7.515 9.444 -0.034 1.00 70.56 87 HIS A CA 1
ATOM 649 C C . HIS A 1 87 ? 7.322 10.890 -0.502 1.00 70.56 87 HIS A C 1
ATOM 651 O O . HIS A 1 87 ? 8.232 11.447 -1.116 1.00 70.56 87 HIS A O 1
ATOM 657 N N . MET A 1 88 ? 6.219 11.513 -0.067 1.00 60.97 88 MET A N 1
ATOM 658 C CA . MET A 1 88 ? 5.741 12.849 -0.473 1.00 60.97 88 MET A CA 1
ATOM 659 C C . MET A 1 88 ? 5.106 12.884 -1.868 1.00 60.97 88 MET A C 1
ATOM 661 O O . MET A 1 88 ? 5.318 13.848 -2.600 1.00 60.97 88 MET A O 1
ATOM 665 N N . SER A 1 89 ? 4.282 11.877 -2.179 1.00 62.88 89 SER A N 1
ATOM 666 C CA . SER A 1 89 ? 3.531 11.746 -3.433 1.00 62.88 89 SER A CA 1
ATOM 667 C C . SER A 1 89 ? 4.407 11.397 -4.647 1.00 62.88 89 SER A C 1
ATOM 669 O O . SER A 1 89 ? 5.550 11.842 -4.783 1.00 62.88 89 SER A O 1
ATOM 671 N N . GLY A 1 90 ? 3.871 10.552 -5.531 1.00 81.62 90 GLY A N 1
ATOM 672 C CA . GLY A 1 90 ? 4.562 9.977 -6.690 1.00 81.62 90 GLY A CA 1
ATOM 673 C C . GLY A 1 90 ? 4.761 8.468 -6.569 1.00 81.62 90 GLY A C 1
ATOM 674 O O . GLY A 1 90 ? 4.412 7.864 -5.564 1.00 81.62 90 GLY A O 1
ATOM 675 N N . THR A 1 91 ? 5.335 7.843 -7.595 1.00 88.75 91 THR A N 1
ATOM 676 C CA . THR A 1 91 ? 5.536 6.389 -7.636 1.00 88.75 91 THR A CA 1
ATOM 677 C C . THR A 1 91 ? 6.993 6.013 -7.809 1.00 88.75 91 THR A C 1
ATOM 679 O O . THR A 1 91 ? 7.754 6.675 -8.518 1.00 88.75 91 THR A O 1
ATOM 682 N N . VAL A 1 92 ? 7.393 4.930 -7.153 1.00 90.75 92 VAL A N 1
ATOM 683 C CA . VAL A 1 92 ? 8.735 4.370 -7.241 1.00 90.75 92 VAL A CA 1
ATOM 684 C C . VAL A 1 92 ? 8.666 2.934 -7.731 1.00 90.75 92 VAL A C 1
ATOM 686 O O . VAL A 1 92 ? 7.894 2.123 -7.230 1.00 90.75 92 VAL A O 1
ATOM 689 N N . LEU A 1 93 ? 9.512 2.619 -8.710 1.00 93.38 93 LEU A N 1
ATOM 690 C CA . LEU A 1 93 ? 9.720 1.259 -9.189 1.00 93.38 93 LEU A CA 1
ATOM 691 C C . LEU A 1 93 ? 11.102 0.792 -8.752 1.00 93.38 93 LEU A C 1
ATOM 693 O O . LEU A 1 93 ? 12.109 1.440 -9.047 1.00 93.38 93 LEU A O 1
ATOM 697 N N . THR A 1 94 ? 11.154 -0.345 -8.071 1.00 91.19 94 THR A N 1
ATOM 698 C CA . THR A 1 94 ? 12.399 -0.994 -7.643 1.00 91.19 94 THR A CA 1
ATOM 699 C C . THR A 1 94 ? 12.397 -2.449 -8.104 1.00 91.19 94 THR A C 1
ATOM 701 O O . THR A 1 94 ? 11.324 -3.035 -8.233 1.00 91.19 94 THR A O 1
ATOM 704 N N . PRO A 1 95 ? 13.556 -3.065 -8.403 1.00 89.62 95 PRO A N 1
ATOM 705 C CA . PRO A 1 95 ? 13.617 -4.486 -8.710 1.00 89.62 95 PRO A CA 1
ATOM 706 C C . PRO A 1 95 ? 12.893 -5.271 -7.632 1.00 89.62 95 PRO A C 1
ATOM 708 O O . PRO A 1 95 ? 13.123 -5.031 -6.444 1.00 89.62 95 PRO A O 1
ATOM 711 N N . TYR A 1 96 ? 12.040 -6.198 -8.050 1.00 82.19 96 TYR A N 1
ATOM 712 C CA . TYR A 1 96 ? 11.390 -7.092 -7.117 1.00 82.19 96 TYR A CA 1
ATOM 713 C C . TYR A 1 96 ? 12.488 -7.874 -6.404 1.00 82.19 96 TYR A C 1
ATOM 715 O O . TYR A 1 96 ? 13.261 -8.604 -7.026 1.00 82.19 96 TYR A O 1
ATOM 723 N N . ARG A 1 97 ? 12.617 -7.656 -5.099 1.00 72.25 97 ARG A N 1
ATOM 724 C CA . ARG A 1 97 ? 13.505 -8.449 -4.262 1.00 72.25 97 ARG A CA 1
ATOM 725 C C . ARG A 1 97 ? 12.624 -9.492 -3.610 1.00 72.25 97 ARG A C 1
ATOM 727 O O . ARG A 1 97 ? 11.710 -9.143 -2.884 1.00 72.25 97 ARG A O 1
ATOM 734 N N . GLU A 1 98 ? 12.951 -10.754 -3.850 1.00 55.50 98 GLU A N 1
ATOM 735 C CA . GLU A 1 98 ? 12.344 -11.915 -3.186 1.00 55.50 98 GLU A CA 1
ATOM 736 C C . GLU A 1 98 ? 12.582 -11.927 -1.669 1.00 55.50 98 GLU A C 1
ATOM 738 O O . GLU A 1 98 ? 12.031 -12.764 -0.964 1.00 55.50 98 GLU A O 1
ATOM 743 N N . ARG A 1 99 ? 13.391 -10.983 -1.155 1.00 49.00 99 ARG A N 1
ATOM 744 C CA . ARG A 1 99 ? 13.445 -10.691 0.274 1.00 49.00 99 ARG A CA 1
ATOM 745 C C . ARG A 1 99 ? 12.020 -10.416 0.713 1.00 49.00 99 ARG A C 1
ATOM 747 O O . ARG A 1 99 ? 11.442 -9.443 0.230 1.00 49.00 99 ARG A O 1
ATOM 754 N N . GLU A 1 100 ? 11.503 -11.266 1.601 1.00 51.94 100 GLU A N 1
ATOM 755 C CA . GLU A 1 100 ? 10.335 -10.980 2.425 1.00 51.94 100 GLU A CA 1
ATOM 756 C C . GLU A 1 100 ? 10.328 -9.483 2.672 1.00 51.94 100 GLU A C 1
ATOM 758 O O . GLU A 1 100 ? 11.268 -8.936 3.267 1.00 51.94 100 GLU A O 1
ATOM 763 N N . GLN A 1 101 ? 9.338 -8.788 2.111 1.00 52.44 101 GLN A N 1
ATOM 764 C CA . GLN A 1 101 ? 9.140 -7.418 2.530 1.00 52.44 101 GLN A CA 1
ATOM 765 C C . GLN A 1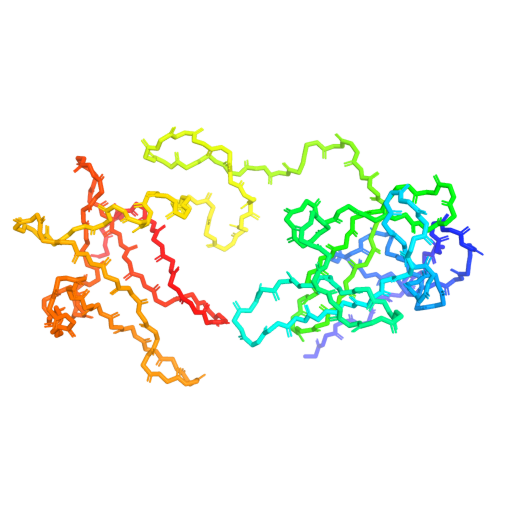 101 ? 9.089 -7.472 4.048 1.00 52.44 101 GLN A C 1
ATOM 767 O O . GLN A 1 101 ? 8.419 -8.374 4.571 1.00 52.44 101 GLN A O 1
ATOM 772 N N . PRO A 1 102 ? 9.839 -6.606 4.752 1.00 55.62 102 PRO A N 1
ATOM 773 C CA . PRO A 1 102 ? 9.707 -6.533 6.186 1.00 55.62 102 PRO A CA 1
ATOM 774 C C . PRO A 1 102 ? 8.215 -6.400 6.453 1.00 55.62 102 PRO A C 1
ATOM 776 O O . PRO A 1 102 ? 7.569 -5.464 5.977 1.00 55.62 102 PRO A O 1
ATOM 779 N N . HIS A 1 103 ? 7.659 -7.413 7.091 1.00 63.03 103 HIS A N 1
ATOM 780 C CA . HIS A 1 103 ? 6.265 -7.457 7.443 1.0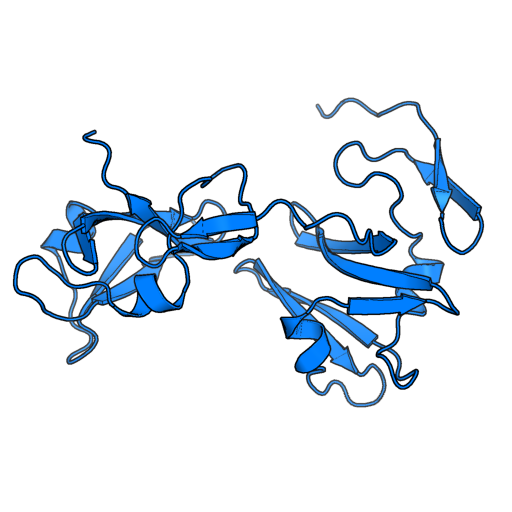0 63.03 103 HIS A CA 1
ATOM 781 C C . HIS A 1 103 ? 6.211 -7.307 8.950 1.00 63.03 103 HIS A C 1
ATOM 783 O O . HIS A 1 103 ? 6.992 -7.909 9.689 1.00 63.03 103 HIS A O 1
ATOM 789 N N . GLY A 1 104 ? 5.330 -6.423 9.396 1.00 76.44 104 GLY A N 1
ATOM 790 C CA . GLY A 1 104 ? 4.882 -6.459 10.770 1.00 76.44 104 GLY A CA 1
ATOM 791 C C . GLY A 1 104 ? 3.935 -7.638 10.959 1.00 76.44 104 GLY A C 1
ATOM 792 O O . GLY A 1 104 ? 3.431 -8.239 10.006 1.00 76.44 104 GLY A O 1
ATOM 793 N N . THR A 1 105 ? 3.638 -7.911 12.217 1.00 86.12 105 THR A N 1
ATOM 794 C CA . THR A 1 105 ? 2.613 -8.872 12.600 1.00 86.12 105 THR A CA 1
ATOM 795 C C . THR A 1 105 ? 1.493 -8.095 13.261 1.00 86.12 105 THR A C 1
ATOM 797 O O . THR A 1 105 ? 1.733 -7.380 14.233 1.00 86.12 105 THR A O 1
ATOM 800 N N . CYS A 1 106 ? 0.265 -8.231 12.755 1.00 86.75 106 CYS A N 1
ATOM 801 C CA . CYS A 1 106 ? -0.893 -7.633 13.408 1.00 86.75 106 CYS A CA 1
ATOM 802 C C . CYS A 1 106 ? -0.960 -8.134 14.864 1.00 86.75 106 CYS A C 1
ATOM 804 O O . CYS A 1 106 ? -1.026 -9.348 15.079 1.00 86.75 106 CYS A O 1
ATOM 806 N N . PRO A 1 107 ? -0.999 -7.250 15.873 1.00 87.94 107 PRO A N 1
ATOM 807 C CA . PRO A 1 107 ? -0.951 -7.663 17.277 1.00 87.94 107 PRO A CA 1
ATOM 808 C C . PRO A 1 107 ? -2.231 -8.370 17.751 1.00 87.94 107 PRO A C 1
ATOM 810 O O . PRO A 1 107 ? -2.247 -8.929 18.842 1.00 87.94 107 PRO A O 1
ATOM 813 N N . VAL A 1 108 ? -3.305 -8.337 16.954 1.00 89.88 108 VAL A N 1
ATOM 814 C CA . VAL A 1 108 ? -4.600 -8.955 17.283 1.00 89.88 108 VAL A CA 1
ATOM 815 C C . VAL A 1 108 ? -4.738 -10.349 16.671 1.00 89.88 108 VAL A C 1
ATOM 817 O O . VAL A 1 108 ? -5.124 -11.286 17.359 1.00 89.88 108 VAL A O 1
ATOM 820 N N . CYS A 1 109 ? -4.501 -10.482 15.363 1.00 89.00 109 CYS A N 1
ATOM 821 C CA . CYS A 1 109 ? -4.776 -11.719 14.621 1.00 89.00 109 CYS A CA 1
ATOM 822 C C . CYS A 1 109 ? -3.523 -12.403 14.073 1.00 89.00 109 CYS A C 1
ATOM 824 O O . CYS A 1 109 ? -3.635 -13.443 13.431 1.00 89.00 109 CYS A O 1
ATOM 826 N N . HIS A 1 110 ? -2.351 -11.803 14.278 1.00 88.69 110 HIS A N 1
ATOM 827 C CA . HIS A 1 110 ? -1.064 -12.282 13.783 1.00 88.69 110 HIS A CA 1
ATOM 828 C C . HIS A 1 110 ? -0.941 -12.399 12.257 1.00 88.69 110 HIS A C 1
ATOM 830 O O . HIS A 1 110 ? 0.014 -12.989 11.758 1.00 88.69 110 HIS A O 1
ATOM 836 N N . ALA A 1 111 ? -1.862 -11.795 11.499 1.00 84.00 111 ALA A N 1
ATOM 837 C CA . ALA A 1 111 ? -1.719 -11.670 10.056 1.00 84.00 111 ALA A CA 1
ATOM 838 C C . ALA A 1 111 ? -0.505 -10.797 9.700 1.00 84.00 111 ALA A C 1
ATOM 840 O O . ALA A 1 111 ? -0.227 -9.800 10.375 1.00 84.00 111 ALA A O 1
ATOM 841 N N . SER A 1 112 ? 0.175 -11.160 8.613 1.00 81.69 112 SER A N 1
ATOM 842 C CA . SER A 1 112 ? 1.252 -10.363 8.023 1.00 81.69 112 SER A CA 1
ATOM 843 C C . SER A 1 112 ? 0.709 -9.013 7.551 1.00 81.69 112 SER A C 1
ATOM 845 O O . SER A 1 112 ? -0.287 -8.959 6.828 1.00 81.69 112 SER A O 1
ATOM 847 N N . VAL A 1 113 ? 1.372 -7.927 7.942 1.00 82.62 113 VAL A N 1
ATOM 848 C CA . VAL A 1 113 ? 1.057 -6.555 7.518 1.00 82.62 113 VAL A CA 1
ATOM 849 C C . VAL A 1 113 ? 2.303 -5.883 6.955 1.00 82.62 113 VAL A C 1
ATOM 851 O O . VAL A 1 113 ? 3.413 -6.191 7.378 1.00 82.62 113 VAL A O 1
ATOM 854 N N . SER A 1 114 ? 2.157 -4.957 6.011 1.00 77.69 114 SER A N 1
ATOM 855 C CA . SER A 1 114 ? 3.299 -4.210 5.468 1.00 77.69 114 SER A CA 1
ATOM 856 C C . SER A 1 114 ? 3.998 -3.426 6.580 1.00 77.69 114 SER A C 1
ATOM 858 O O . SER A 1 114 ? 3.347 -2.660 7.280 1.00 77.69 114 SER A O 1
ATOM 860 N N . LEU A 1 115 ? 5.312 -3.575 6.778 1.00 78.06 115 LEU A N 1
ATOM 861 C CA . LEU A 1 115 ? 5.988 -2.851 7.858 1.00 78.06 115 LEU A CA 1
ATOM 862 C C . LEU A 1 115 ? 5.881 -1.335 7.654 1.00 78.06 115 LEU A C 1
ATOM 864 O O . LEU A 1 115 ? 6.374 -0.779 6.672 1.00 78.06 115 LEU A O 1
ATOM 868 N N . ASN A 1 116 ? 5.324 -0.648 8.648 1.00 76.94 116 ASN A N 1
ATOM 869 C CA . ASN A 1 116 ? 5.345 0.802 8.720 1.00 76.94 116 ASN A CA 1
ATOM 870 C C . ASN A 1 116 ? 6.313 1.233 9.825 1.00 76.94 116 ASN A C 1
ATOM 872 O O . ASN A 1 116 ? 6.002 1.121 11.005 1.00 76.94 116 ASN A O 1
ATOM 876 N N . ALA A 1 117 ? 7.479 1.773 9.460 1.00 75.38 117 ALA A N 1
ATOM 877 C CA . ALA A 1 117 ? 8.491 2.192 10.437 1.00 75.38 117 ALA A CA 1
ATOM 878 C C . ALA A 1 117 ? 7.980 3.233 11.459 1.00 75.38 117 ALA A C 1
ATOM 880 O O . ALA A 1 117 ? 8.555 3.368 12.536 1.00 75.38 117 ALA A O 1
ATOM 881 N N . ARG A 1 118 ? 6.913 3.979 11.134 1.00 78.44 118 ARG A N 1
ATOM 882 C CA . ARG A 1 118 ? 6.264 4.930 12.051 1.00 78.44 118 ARG A CA 1
ATOM 883 C C . ARG A 1 118 ? 5.276 4.247 12.996 1.00 78.44 118 ARG A C 1
ATOM 885 O O . ARG A 1 118 ? 5.127 4.694 14.129 1.00 78.44 118 ARG A O 1
ATOM 892 N N . TYR A 1 119 ? 4.612 3.198 12.525 1.00 85.94 119 TYR A N 1
ATOM 893 C CA . TYR A 1 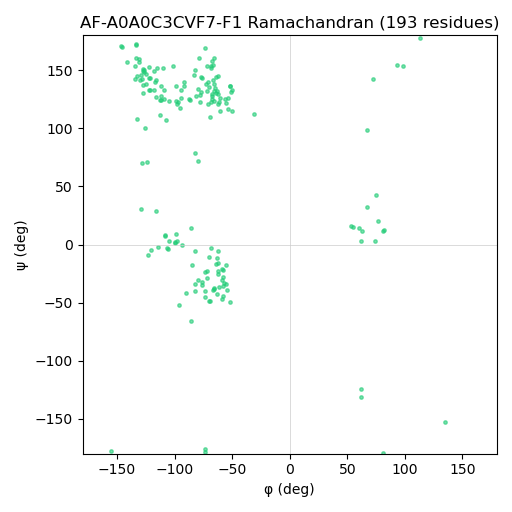119 ? 3.597 2.450 13.259 1.00 85.94 119 TYR A CA 1
ATOM 894 C C . TYR A 1 119 ? 3.947 0.957 13.211 1.00 85.94 119 TYR A C 1
ATOM 896 O O . TYR A 1 119 ? 3.286 0.203 12.504 1.00 85.94 119 TYR A O 1
ATOM 904 N N . PRO A 1 120 ? 5.012 0.519 13.907 1.00 82.50 120 PRO A N 1
ATOM 905 C CA . PRO A 1 120 ? 5.535 -0.843 13.767 1.00 82.50 120 PRO A CA 1
ATOM 906 C C . PRO A 1 120 ? 4.529 -1.923 14.185 1.00 82.50 120 PRO A C 1
ATOM 908 O O . PRO A 1 120 ? 4.571 -3.029 13.659 1.00 82.50 120 PRO A O 1
ATOM 911 N N . ASP A 1 121 ? 3.592 -1.569 15.068 1.00 87.56 121 ASP A N 1
ATOM 912 C CA . ASP A 1 121 ? 2.629 -2.487 15.681 1.00 87.56 121 ASP A CA 1
ATOM 913 C C . ASP A 1 121 ? 1.178 -2.154 15.291 1.00 87.56 121 ASP A C 1
ATOM 915 O O . ASP A 1 121 ? 0.255 -2.336 16.086 1.00 87.56 121 ASP A O 1
ATOM 919 N N . TYR A 1 122 ? 0.956 -1.577 14.107 1.00 90.44 122 TYR A N 1
ATOM 920 C CA . TYR A 1 122 ? -0.399 -1.232 13.675 1.00 90.44 122 TYR A CA 1
ATOM 921 C C . TYR A 1 122 ? -1.259 -2.469 13.383 1.00 90.44 122 TYR A C 1
ATOM 923 O O . TYR A 1 122 ? -0.774 -3.544 13.023 1.00 90.44 122 TYR A O 1
ATOM 931 N N . LEU A 1 123 ? -2.570 -2.312 13.553 1.00 91.88 123 LEU A N 1
ATOM 932 C CA . LEU A 1 123 ? -3.546 -3.356 13.264 1.00 91.88 123 LEU A CA 1
ATOM 933 C C . LEU A 1 123 ? -3.792 -3.473 11.752 1.00 91.88 123 LEU A C 1
ATOM 935 O O . LEU A 1 123 ? -3.849 -2.474 11.037 1.00 91.88 123 LEU A O 1
ATOM 939 N N . CYS A 1 124 ? -4.010 -4.700 11.268 1.00 89.62 124 CYS A N 1
ATOM 940 C CA . CYS A 1 124 ? -4.445 -4.921 9.888 1.00 89.62 124 CYS A CA 1
ATOM 941 C C . CYS A 1 124 ? -5.854 -4.351 9.636 1.00 89.62 124 CYS A C 1
ATOM 943 O O . CYS A 1 124 ? -6.647 -4.182 10.567 1.00 89.62 124 CYS A O 1
ATOM 945 N N . GLY A 1 125 ? -6.195 -4.123 8.362 1.00 86.50 125 GLY A N 1
ATOM 946 C CA . GLY A 1 125 ? -7.492 -3.567 7.957 1.00 86.50 125 GLY A CA 1
ATOM 947 C C . GLY A 1 125 ? -8.698 -4.346 8.495 1.00 86.50 125 GLY A C 1
ATOM 948 O O . GLY A 1 125 ? -9.650 -3.735 8.975 1.00 86.50 125 GLY A O 1
ATOM 949 N N . ASP A 1 126 ? -8.629 -5.680 8.525 1.00 89.56 126 ASP A N 1
ATOM 950 C CA . ASP A 1 126 ? -9.707 -6.526 9.056 1.00 89.56 126 ASP A CA 1
ATOM 951 C C . ASP A 1 126 ? -9.923 -6.334 10.561 1.00 89.56 126 ASP A C 1
ATOM 953 O O . ASP A 1 126 ? -11.058 -6.342 11.041 1.00 89.56 126 ASP A O 1
ATOM 957 N N . CYS A 1 127 ? -8.842 -6.156 11.325 1.00 91.81 127 CYS A N 1
ATOM 958 C CA . CYS A 1 127 ? -8.912 -5.897 12.761 1.00 91.81 127 CYS A CA 1
ATOM 959 C C . CYS A 1 127 ? -9.395 -4.474 13.048 1.00 91.81 127 CYS A C 1
ATOM 961 O O . CYS A 1 127 ? -10.251 -4.300 13.913 1.00 91.81 127 CYS A O 1
ATOM 963 N N . CYS A 1 128 ? -8.951 -3.479 12.275 1.00 91.75 128 CYS A N 1
ATOM 964 C CA . CYS A 1 128 ? -9.537 -2.136 12.310 1.00 91.75 128 CYS A CA 1
ATOM 965 C C . CYS A 1 128 ? -11.038 -2.173 11.985 1.00 91.75 128 CYS A C 1
ATOM 967 O O . CYS A 1 128 ? -11.842 -1.472 12.597 1.00 91.75 128 CYS A O 1
ATOM 969 N N . GLY A 1 129 ? -11.428 -3.065 11.071 1.00 90.94 129 GLY A N 1
ATOM 970 C CA . GLY A 1 129 ? -12.801 -3.355 10.681 1.00 90.94 129 GLY A CA 1
ATOM 971 C C . GLY A 1 129 ? -13.718 -3.823 11.816 1.00 90.94 129 GLY A C 1
ATOM 972 O O . GLY A 1 129 ? -14.936 -3.710 11.681 1.00 90.94 129 GLY A O 1
ATOM 973 N N . LYS A 1 130 ? -13.144 -4.331 12.911 1.00 95.25 130 LYS A N 1
ATOM 974 C CA . LYS A 1 130 ? -13.841 -4.918 14.067 1.00 95.25 130 LYS A CA 1
ATOM 975 C C . LYS A 1 130 ? -13.784 -4.029 15.311 1.00 95.25 130 LYS A C 1
ATOM 977 O O . LYS A 1 130 ? -14.155 -4.486 16.388 1.00 95.25 130 LYS A O 1
ATOM 982 N N . ALA A 1 131 ? -13.291 -2.798 15.184 1.00 96.12 131 ALA A N 1
ATOM 983 C CA . ALA A 1 131 ? -13.186 -1.884 16.309 1.00 96.12 131 ALA A CA 1
ATOM 984 C C . ALA A 1 131 ? -14.565 -1.494 16.854 1.00 96.12 131 ALA A C 1
ATOM 986 O O . ALA A 1 131 ? -15.480 -1.157 16.094 1.00 96.12 131 ALA A O 1
ATOM 987 N N . VAL A 1 132 ? -14.682 -1.528 18.179 1.00 97.38 132 VAL A N 1
ATOM 988 C CA . VAL A 1 132 ? -15.893 -1.184 18.924 1.00 97.38 132 VAL A CA 1
ATOM 989 C C . VAL A 1 132 ? -15.594 -0.206 20.060 1.00 97.38 132 VAL A C 1
ATOM 991 O O . VAL A 1 132 ? -14.449 -0.082 20.503 1.00 97.38 132 VAL A O 1
ATOM 994 N N . ASP A 1 133 ? -16.623 0.497 20.532 1.00 96.56 133 ASP A N 1
ATOM 995 C CA . ASP A 1 133 ? -16.552 1.300 21.756 1.00 96.56 133 ASP A CA 1
ATOM 996 C C . ASP A 1 133 ? -16.552 0.415 23.023 1.00 96.56 133 ASP A C 1
ATOM 998 O O . ASP A 1 133 ? -16.609 -0.815 22.953 1.00 96.56 133 ASP A O 1
ATOM 1002 N N . ALA A 1 134 ? -16.523 1.035 24.207 1.00 94.31 134 ALA A N 1
ATOM 1003 C CA . ALA A 1 134 ? -16.576 0.319 25.487 1.00 94.31 134 ALA A CA 1
ATOM 1004 C C . ALA A 1 134 ? -17.875 -0.489 25.705 1.00 94.31 134 ALA A C 1
ATOM 1006 O O . ALA A 1 134 ? -17.922 -1.350 26.582 1.00 94.31 134 ALA A O 1
ATOM 1007 N N . LYS A 1 135 ? -18.929 -0.219 24.923 1.00 94.75 135 LYS A N 1
ATOM 1008 C CA . LYS A 1 135 ? -20.227 -0.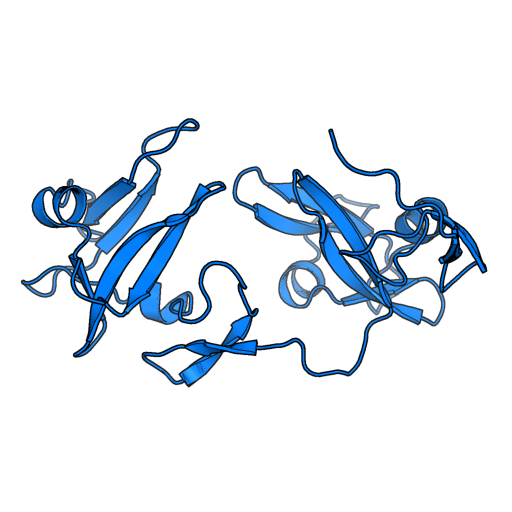906 24.966 1.00 94.75 135 LYS A CA 1
ATOM 1009 C C . LYS A 1 135 ? -20.368 -1.960 23.863 1.00 94.75 135 LYS A C 1
ATOM 1011 O O . LYS A 1 135 ? -21.423 -2.581 23.757 1.00 94.75 135 LYS A O 1
ATOM 1016 N N . GLY A 1 136 ? -19.337 -2.172 23.045 1.00 95.62 136 GLY A N 1
ATOM 1017 C CA . GLY A 1 136 ? -19.360 -3.133 21.947 1.00 95.62 136 GLY A CA 1
ATOM 1018 C C . GLY A 1 136 ? -20.030 -2.626 20.665 1.00 95.62 136 GLY A C 1
ATOM 1019 O O . GLY A 1 136 ? -20.299 -3.426 19.770 1.00 95.62 136 GLY A O 1
ATOM 1020 N N . ARG A 1 137 ? -20.300 -1.322 20.536 1.00 96.94 137 ARG A N 1
ATOM 1021 C CA . ARG A 1 137 ? -20.881 -0.746 19.316 1.00 96.94 137 ARG A CA 1
ATOM 1022 C C . ARG A 1 137 ? -19.813 -0.548 18.235 1.00 96.94 137 ARG A C 1
ATOM 1024 O O . ARG A 1 137 ? -18.756 0.002 18.540 1.00 96.94 137 ARG A O 1
ATOM 1031 N N . PRO A 1 138 ? -20.074 -0.937 16.975 1.00 97.00 138 PRO A N 1
ATOM 1032 C CA . PRO A 1 138 ? -19.091 -0.895 15.892 1.00 97.00 138 PRO A CA 1
ATOM 1033 C C . PRO A 1 138 ? -18.756 0.529 15.437 1.00 97.00 138 PRO A C 1
ATOM 1035 O O . PRO A 1 138 ? -19.649 1.358 15.263 1.00 97.00 138 PRO A O 1
ATOM 1038 N N . LEU A 1 139 ? -17.472 0.780 15.159 1.00 97.06 139 LEU A N 1
ATOM 1039 C CA . LEU A 1 139 ? -16.933 2.105 14.838 1.00 97.06 139 LEU A CA 1
ATOM 1040 C C . LEU A 1 139 ? -16.335 2.197 13.427 1.00 97.06 139 LEU A C 1
ATOM 1042 O O . LEU A 1 139 ? -15.790 1.235 12.876 1.00 97.06 139 LEU A O 1
ATOM 1046 N N . ALA A 1 140 ? -16.414 3.384 12.839 1.00 93.50 140 ALA A N 1
ATOM 1047 C CA . ALA A 1 140 ? -15.656 3.806 11.669 1.00 93.50 140 ALA A CA 1
ATOM 1048 C C . ALA A 1 140 ? -14.907 5.106 11.990 1.00 93.50 140 ALA A C 1
ATOM 1050 O O . ALA A 1 140 ? -15.400 5.926 12.764 1.00 93.50 140 ALA A O 1
ATOM 1051 N N . PHE A 1 141 ? -13.724 5.270 11.403 1.00 93.19 141 PHE A N 1
ATOM 1052 C CA . PHE A 1 141 ? -12.802 6.361 11.708 1.00 93.19 141 PHE A CA 1
ATOM 1053 C C . PHE A 1 141 ? -12.597 7.236 10.482 1.00 93.19 141 PHE A C 1
ATOM 1055 O O . PHE A 1 141 ? -12.500 6.724 9.363 1.00 93.19 141 PHE A O 1
ATOM 1062 N N . PHE A 1 142 ? -12.548 8.541 10.706 1.00 87.31 142 PHE A N 1
ATOM 1063 C CA . PHE A 1 142 ? -12.425 9.537 9.656 1.00 87.31 142 PHE A CA 1
ATOM 1064 C C . PHE A 1 142 ? -11.498 10.655 10.111 1.00 87.31 142 PHE A C 1
ATOM 1066 O O . PHE A 1 142 ? -11.336 10.898 11.310 1.00 87.31 142 PHE A O 1
ATOM 1073 N N . ASN A 1 143 ? -10.923 11.349 9.135 1.00 85.75 143 ASN A N 1
ATOM 1074 C CA . ASN A 1 143 ? -10.198 12.581 9.389 1.00 85.75 143 ASN A CA 1
ATOM 1075 C C . ASN A 1 143 ? -11.173 13.746 9.234 1.00 85.75 143 ASN A C 1
ATOM 1077 O O . ASN A 1 143 ? -12.018 13.722 8.335 1.00 85.75 143 ASN A O 1
ATOM 1081 N N . THR A 1 144 ? -11.080 14.745 10.108 1.00 82.56 144 THR A N 1
ATOM 1082 C CA . THR A 1 144 ? -12.041 15.857 10.116 1.00 82.56 144 THR A CA 1
ATOM 1083 C C . THR A 1 144 ? -11.798 16.852 8.987 1.00 82.56 144 THR A C 1
ATOM 1085 O O . THR A 1 144 ? -12.759 17.374 8.422 1.00 82.56 144 THR A O 1
ATOM 1088 N N . ASP A 1 145 ? -10.539 17.088 8.613 1.00 74.62 145 ASP A N 1
ATOM 1089 C CA . ASP A 1 145 ? -10.178 17.941 7.484 1.00 74.62 145 ASP A CA 1
ATOM 1090 C C . ASP A 1 145 ? -8.793 17.588 6.894 1.00 74.62 145 ASP A C 1
ATOM 1092 O O . ASP A 1 145 ? -8.145 16.622 7.291 1.00 74.62 145 ASP A O 1
ATOM 1096 N N . VAL A 1 146 ? -8.360 18.352 5.881 1.00 60.94 146 VAL A N 1
ATOM 1097 C CA . VAL A 1 146 ? -7.069 18.176 5.179 1.00 60.94 146 VAL A CA 1
ATOM 1098 C C . VAL A 1 146 ? -5.868 18.600 6.045 1.00 60.94 146 VAL A C 1
ATOM 1100 O O . VAL A 1 146 ? -4.742 18.175 5.789 1.00 60.94 146 VAL A O 1
ATOM 1103 N N . GLY A 1 147 ? -6.088 19.459 7.042 1.00 61.19 147 GLY A N 1
ATOM 1104 C CA . GLY A 1 147 ? -5.105 19.880 8.044 1.00 61.19 147 GLY A CA 1
ATOM 1105 C C . GLY A 1 147 ? -5.004 18.928 9.240 1.00 61.19 147 GLY A C 1
ATOM 1106 O O . GLY A 1 147 ? -3.991 18.954 9.942 1.00 61.19 147 GLY A O 1
ATOM 1107 N N . GLY A 1 148 ? -6.010 18.077 9.424 1.00 68.88 148 GLY A N 1
ATOM 1108 C CA . GLY A 1 148 ? -5.994 16.890 10.255 1.00 68.88 148 GLY A CA 1
ATOM 1109 C C . GLY A 1 148 ? -7.237 16.733 11.126 1.00 68.88 148 GLY A C 1
ATOM 1110 O O . GLY A 1 148 ? -8.329 17.205 10.803 1.00 68.88 148 GLY A O 1
ATOM 1111 N N . GLY A 1 149 ? -7.046 16.050 12.247 1.00 82.62 149 GLY A N 1
ATOM 1112 C CA . GLY A 1 149 ? -8.054 15.738 13.248 1.00 82.62 149 GLY A CA 1
ATOM 1113 C C . GLY A 1 149 ? -8.710 14.380 13.021 1.00 82.62 149 GLY A C 1
ATOM 1114 O O . GLY A 1 149 ? -8.741 13.837 11.919 1.00 82.62 149 GLY A O 1
ATOM 1115 N N . PHE A 1 150 ? -9.200 13.810 14.114 1.00 91.31 150 PHE A N 1
ATOM 1116 C CA . PHE A 1 150 ? -9.712 12.451 14.192 1.00 91.31 150 PHE A CA 1
ATOM 1117 C C . PHE A 1 150 ? -11.158 12.498 14.667 1.00 91.31 150 PHE A C 1
ATOM 1119 O O . PHE A 1 150 ? -11.462 13.162 15.654 1.00 91.31 150 PHE A O 1
ATOM 1126 N N . GLU A 1 151 ? -12.042 11.771 13.992 1.00 93.56 151 GLU A N 1
ATOM 1127 C CA . GLU A 1 151 ? -13.380 11.496 14.499 1.00 93.56 151 GLU A CA 1
ATOM 1128 C C . GLU A 1 151 ? -13.736 10.017 14.359 1.00 93.56 151 GLU A C 1
ATOM 1130 O O . GLU A 1 151 ? -13.382 9.337 13.390 1.00 93.56 151 GLU A O 1
ATOM 1135 N N . ALA A 1 152 ? -14.489 9.524 15.337 1.00 95.38 152 ALA A N 1
ATOM 1136 C CA . ALA A 1 152 ? -15.081 8.200 15.309 1.00 95.38 152 ALA A CA 1
ATOM 1137 C C . ALA A 1 152 ? -16.601 8.321 15.186 1.00 95.38 152 ALA A C 1
ATOM 1139 O O . ALA A 1 152 ? -17.239 9.119 15.874 1.00 95.38 152 ALA A O 1
ATOM 1140 N N . ARG A 1 153 ? -17.207 7.495 14.335 1.00 96.12 153 ARG A N 1
ATOM 1141 C CA . ARG A 1 153 ? -18.663 7.404 14.172 1.00 96.12 153 ARG A CA 1
ATOM 1142 C C . ARG A 1 153 ? -19.127 5.969 14.333 1.00 96.12 153 ARG A C 1
ATOM 1144 O O . ARG A 1 153 ? -18.409 5.042 13.957 1.00 96.12 153 ARG A O 1
ATOM 1151 N N . PHE A 1 154 ? -20.335 5.775 14.846 1.00 97.12 154 PHE A N 1
ATOM 1152 C CA . PHE A 1 154 ? -20.920 4.441 14.895 1.00 97.12 154 PHE A CA 1
ATOM 1153 C C . PHE A 1 154 ? -21.342 3.984 13.494 1.00 97.12 154 PHE A C 1
ATOM 1155 O O . PHE A 1 154 ? -21.862 4.765 12.699 1.00 97.12 154 PHE A O 1
ATOM 1162 N N . ARG A 1 155 ? -21.082 2.720 13.148 1.00 93.25 155 ARG A N 1
ATOM 1163 C CA . ARG A 1 155 ? -21.370 2.200 11.795 1.00 93.25 155 ARG A CA 1
ATOM 1164 C C . ARG A 1 155 ? -22.852 2.006 11.514 1.00 93.25 155 ARG A C 1
ATOM 1166 O O . ARG A 1 155 ? -23.251 2.038 10.354 1.00 93.25 155 ARG A O 1
ATOM 1173 N N . ASP A 1 156 ? -23.624 1.744 12.558 1.00 92.31 156 ASP A N 1
ATOM 1174 C CA . ASP A 1 156 ? -25.055 1.463 12.502 1.00 92.31 156 ASP A CA 1
ATOM 1175 C C . ASP A 1 156 ? -25.864 2.711 12.119 1.00 92.31 156 ASP A C 1
ATOM 1177 O O . ASP A 1 156 ? -26.680 2.655 11.202 1.00 92.31 156 ASP A O 1
ATOM 1181 N N . ASP A 1 157 ? -25.606 3.841 12.775 1.00 94.12 157 ASP A N 1
ATOM 1182 C CA . ASP A 1 157 ? -26.408 5.064 12.650 1.00 94.12 157 ASP A CA 1
ATOM 1183 C C . ASP A 1 157 ? -25.621 6.286 12.141 1.00 94.12 157 ASP A C 1
ATOM 1185 O O . ASP A 1 157 ? -26.208 7.335 11.872 1.00 94.12 157 ASP A O 1
ATOM 1189 N N . LYS A 1 158 ? -24.299 6.151 11.955 1.00 93.75 158 LYS A N 1
ATOM 1190 C CA . LYS A 1 158 ? -23.367 7.211 11.520 1.00 93.75 158 LYS A CA 1
ATOM 1191 C C . LYS A 1 158 ? -23.261 8.395 12.486 1.00 93.75 158 LYS A C 1
ATOM 1193 O O . LYS A 1 158 ? -22.672 9.416 12.121 1.00 93.75 158 LYS A O 1
ATOM 1198 N N . SER A 1 159 ? -23.801 8.280 13.696 1.00 95.06 159 SER A N 1
ATOM 1199 C CA . SER A 1 159 ? -23.701 9.310 14.725 1.00 95.06 159 SER A CA 1
ATOM 1200 C C . SER A 1 159 ? -22.284 9.385 15.298 1.00 95.06 159 SER A C 1
ATOM 1202 O O . SER A 1 159 ? -21.517 8.419 15.263 1.00 95.06 159 SER A O 1
ATOM 1204 N N . LEU A 1 160 ? -21.918 10.566 15.799 1.00 95.75 160 LEU A N 1
ATOM 1205 C CA . LEU A 1 160 ? -20.596 10.830 16.362 1.00 95.75 160 LEU A CA 1
ATOM 1206 C C . LEU A 1 160 ? -20.398 10.050 17.671 1.00 95.75 160 LEU A C 1
ATOM 1208 O O . LEU A 1 160 ? -21.120 10.258 18.649 1.00 95.75 160 LEU A O 1
ATOM 1212 N N . ALA A 1 161 ? -19.362 9.215 17.721 1.00 96.12 161 ALA A N 1
ATOM 1213 C CA . ALA A 1 161 ? -18.907 8.557 18.937 1.00 96.12 161 ALA A CA 1
ATOM 1214 C C . ALA A 1 161 ? -18.009 9.525 19.725 1.00 96.12 161 ALA A C 1
ATOM 1216 O O . ALA A 1 161 ? -16.782 9.441 19.660 1.00 96.12 161 ALA A O 1
ATOM 1217 N N . ARG A 1 162 ? -18.629 10.481 20.436 1.00 93.75 162 ARG A N 1
ATOM 1218 C CA . ARG A 1 162 ? -17.926 11.574 21.143 1.00 93.75 162 ARG A CA 1
ATOM 1219 C C . ARG A 1 162 ? -16.816 11.081 22.065 1.00 93.75 162 ARG A C 1
ATOM 1221 O O . ARG A 1 162 ? -15.692 11.541 21.946 1.00 93.75 162 ARG A O 1
ATOM 1228 N N . GLU A 1 163 ? -17.115 10.099 22.911 1.00 93.19 163 GLU A N 1
ATOM 1229 C CA . GLU A 1 163 ? -16.146 9.572 23.877 1.00 93.19 163 GLU A CA 1
ATOM 1230 C C . GLU A 1 163 ? -14.889 9.029 23.182 1.00 93.19 163 GLU A C 1
ATOM 1232 O O . GLU A 1 163 ? -13.779 9.400 23.547 1.00 93.19 163 GLU A O 1
ATOM 1237 N N . VAL A 1 164 ? -15.062 8.223 22.130 1.00 95.00 164 VAL A N 1
ATOM 1238 C CA . VAL A 1 164 ? -13.945 7.684 21.338 1.00 95.00 164 VAL A CA 1
ATOM 1239 C C . VAL A 1 164 ? -13.209 8.789 20.590 1.00 95.00 164 VAL A C 1
ATOM 1241 O O . VAL A 1 164 ? -11.990 8.755 20.492 1.00 95.00 164 VAL A O 1
ATOM 1244 N N . THR A 1 165 ? -13.939 9.763 20.052 1.00 93.06 165 THR A N 1
ATOM 1245 C CA . THR A 1 165 ? -13.354 10.905 19.338 1.00 93.06 165 THR A CA 1
ATOM 1246 C C . THR A 1 165 ? -12.451 11.732 20.257 1.00 93.06 165 THR A C 1
ATOM 1248 O O . THR A 1 165 ? -11.405 12.196 19.828 1.00 93.06 165 THR A O 1
ATOM 1251 N N . GLU A 1 166 ? -12.821 11.875 21.530 1.00 91.31 166 GLU A N 1
ATOM 1252 C CA . GLU A 1 166 ? -12.064 12.642 22.523 1.00 91.31 166 GLU A CA 1
ATOM 1253 C C . GLU A 1 166 ? -10.903 11.846 23.136 1.00 91.31 166 GLU A C 1
ATOM 1255 O O . GLU A 1 166 ? -9.825 12.392 23.368 1.00 91.31 166 GLU A O 1
ATOM 1260 N N . ASN A 1 167 ? -11.106 10.557 23.425 1.00 92.62 167 ASN A N 1
ATOM 1261 C CA . ASN A 1 167 ? -10.140 9.744 24.170 1.00 92.62 167 ASN A CA 1
ATOM 1262 C C . ASN A 1 167 ? -9.356 8.740 23.314 1.00 92.62 167 ASN A C 1
ATOM 1264 O O . ASN A 1 167 ? -8.506 8.025 23.855 1.00 92.62 167 ASN A O 1
ATOM 1268 N N . HIS A 1 168 ? -9.673 8.646 22.017 1.00 94.62 168 HIS A N 1
ATOM 1269 C CA . HIS A 1 168 ? -9.034 7.785 21.017 1.00 94.62 168 HIS A CA 1
ATOM 1270 C C . HIS A 1 168 ? -9.001 6.289 21.374 1.00 94.62 168 HIS A C 1
ATOM 1272 O O . HIS A 1 168 ? -8.254 5.502 20.791 1.00 94.62 168 HIS A O 1
ATOM 1278 N N .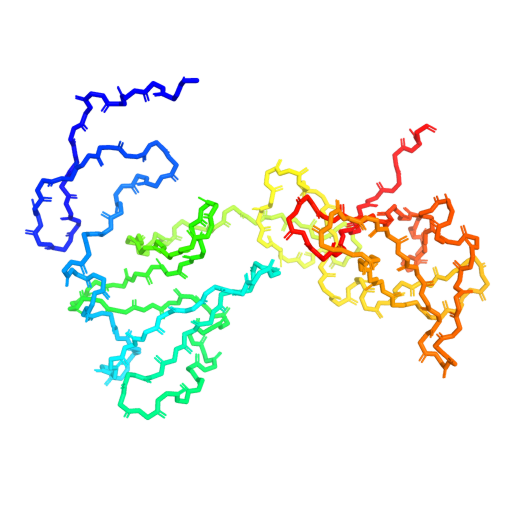 THR A 1 169 ? -9.788 5.869 22.359 1.00 95.50 169 THR A N 1
ATOM 1279 C CA . THR A 1 169 ? -9.738 4.526 22.921 1.00 95.50 169 THR A CA 1
ATOM 1280 C C . THR A 1 169 ? -10.837 3.672 22.318 1.00 95.50 169 THR A C 1
ATOM 1282 O O . THR A 1 169 ? -12.022 3.976 22.436 1.00 95.50 169 THR A O 1
ATOM 1285 N N . VAL A 1 170 ? -10.435 2.552 21.727 1.00 96.12 170 VAL A N 1
ATOM 1286 C CA . VAL A 1 170 ? -11.340 1.548 21.160 1.00 96.12 170 VAL A CA 1
ATOM 1287 C C . VAL A 1 170 ? -10.935 0.150 21.596 1.00 96.12 170 VAL A C 1
ATOM 1289 O O . VAL A 1 170 ? -9.879 -0.055 22.201 1.00 96.12 170 VAL A O 1
ATOM 1292 N N . TY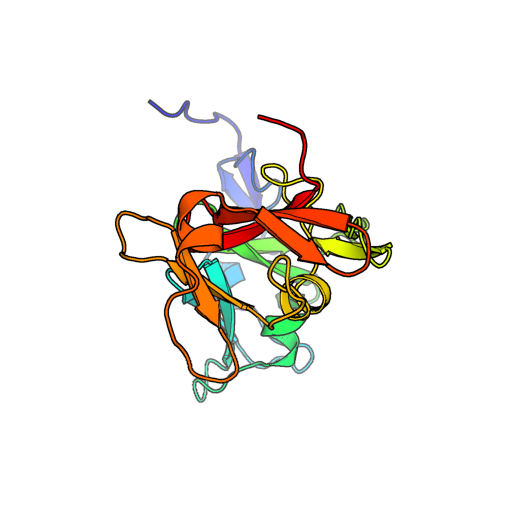R A 1 171 ? -11.773 -0.825 21.268 1.00 96.12 171 TYR A N 1
ATOM 1293 C CA . TYR A 1 171 ? -11.541 -2.224 21.584 1.00 96.12 171 TYR A CA 1
ATOM 1294 C C . TYR A 1 171 ? -11.611 -3.072 20.321 1.00 96.12 171 TYR A C 1
ATOM 1296 O O . TYR A 1 171 ? -12.475 -2.873 19.468 1.00 96.12 171 TYR A O 1
ATOM 1304 N N . VAL A 1 172 ? -10.689 -4.023 20.198 1.00 95.44 172 VAL A N 1
ATOM 1305 C CA . VAL A 1 172 ? -10.696 -5.035 19.136 1.00 95.44 172 VAL A CA 1
ATOM 1306 C C . VAL A 1 172 ? -10.457 -6.389 19.793 1.00 95.44 172 VAL A C 1
ATOM 1308 O O . VAL A 1 172 ? -9.357 -6.680 20.267 1.00 95.44 172 VAL A O 1
ATOM 1311 N N . GLY A 1 173 ? -11.500 -7.219 19.862 1.00 87.00 173 GLY A N 1
ATOM 1312 C CA . GLY A 1 173 ? -11.470 -8.424 20.692 1.00 87.00 173 GLY A CA 1
ATOM 1313 C C . GLY A 1 173 ? -11.281 -8.057 22.167 1.00 87.00 173 GLY A C 1
ATOM 1314 O O . GLY A 1 173 ? -12.041 -7.258 22.703 1.00 87.00 173 GLY A O 1
ATOM 1315 N N . PHE A 1 174 ? -10.252 -8.611 22.810 1.00 85.31 174 PHE A N 1
ATOM 1316 C CA . PHE A 1 174 ? -9.921 -8.328 24.215 1.00 85.31 174 PHE A CA 1
ATOM 1317 C C . PHE A 1 174 ? -8.892 -7.201 24.393 1.00 85.31 174 PHE A C 1
ATOM 1319 O O . PHE A 1 174 ? -8.511 -6.885 25.519 1.00 85.31 174 PHE A O 1
ATOM 1326 N N . LEU A 1 175 ? -8.402 -6.611 23.299 1.00 89.56 175 LEU A N 1
ATOM 1327 C CA . LEU A 1 175 ? -7.337 -5.616 23.345 1.00 89.56 175 LEU A CA 1
ATOM 1328 C C . LEU A 1 175 ? -7.901 -4.199 23.375 1.00 89.56 175 LEU A C 1
ATOM 1330 O O . LEU A 1 175 ? -8.743 -3.833 22.554 1.00 89.56 175 LEU A O 1
ATOM 1334 N N . LYS A 1 176 ? -7.361 -3.392 24.292 1.00 93.50 176 LYS A N 1
ATOM 1335 C CA . LYS A 1 176 ? -7.506 -1.937 24.287 1.00 93.50 176 LYS A CA 1
ATOM 1336 C C . LYS A 1 176 ? -6.560 -1.349 23.239 1.00 93.50 176 LYS A C 1
ATOM 1338 O O . LYS A 1 176 ? -5.364 -1.650 23.226 1.00 93.50 176 LYS A O 1
ATOM 1343 N N . VAL A 1 177 ? -7.095 -0.511 22.364 1.00 95.12 177 VAL A N 1
ATOM 1344 C CA . VAL A 1 177 ? -6.421 0.007 21.169 1.00 95.12 177 VAL A CA 1
ATOM 1345 C C . VAL A 1 177 ? -6.534 1.531 21.145 1.00 95.12 177 VAL A C 1
ATOM 1347 O O . VAL A 1 177 ? -7.554 2.092 21.539 1.00 95.12 177 VAL A O 1
ATOM 1350 N N . TRP A 1 178 ? -5.471 2.193 20.695 1.00 94.31 178 TRP A N 1
ATOM 1351 C CA . TRP A 1 178 ? -5.430 3.623 20.405 1.00 94.31 178 TRP A CA 1
ATOM 1352 C C . TRP A 1 178 ? -5.687 3.848 18.913 1.00 94.31 178 TRP A C 1
ATOM 1354 O O . TRP A 1 178 ? -4.905 3.369 18.086 1.00 94.31 178 TRP A O 1
ATOM 1364 N N . ALA A 1 179 ? -6.774 4.544 18.584 1.00 93.25 179 ALA A N 1
ATOM 1365 C CA . ALA A 1 179 ? -7.164 4.933 17.234 1.00 93.25 179 ALA A CA 1
ATOM 1366 C C . ALA A 1 179 ? -6.887 6.424 17.025 1.00 93.25 179 ALA A C 1
ATOM 1368 O O . ALA A 1 179 ? -7.372 7.256 17.781 1.00 93.25 179 ALA A O 1
ATOM 1369 N N . ASP A 1 180 ? -6.108 6.770 16.009 1.00 91.06 180 ASP A N 1
ATOM 1370 C CA . ASP A 1 180 ? -5.694 8.153 15.780 1.00 91.06 180 ASP A CA 1
ATOM 1371 C C . ASP A 1 180 ? -5.584 8.463 14.295 1.00 91.06 180 ASP A C 1
ATOM 1373 O O . ASP A 1 180 ? -5.602 7.565 13.448 1.00 91.06 180 ASP A O 1
ATOM 1377 N N . GLU A 1 181 ? -5.418 9.738 13.980 1.00 86.62 181 GLU A N 1
ATOM 1378 C CA . GLU A 1 181 ? -5.053 10.161 12.641 1.00 86.62 181 GLU A CA 1
ATOM 1379 C C . GLU A 1 181 ? -3.636 9.674 12.276 1.00 86.62 181 GLU A C 1
ATOM 1381 O O . GLU A 1 181 ? -2.653 9.840 13.008 1.00 86.62 181 GLU A O 1
ATOM 1386 N N . ALA A 1 182 ? -3.510 9.079 11.090 1.00 80.06 182 ALA A N 1
ATOM 1387 C CA . ALA A 1 182 ? -2.217 8.821 10.483 1.00 80.06 182 ALA A CA 1
ATOM 1388 C C . ALA A 1 182 ? -1.641 10.120 9.890 1.00 80.06 182 ALA A C 1
ATOM 1390 O O . ALA A 1 182 ? -2.349 10.922 9.294 1.00 80.06 182 ALA A O 1
ATOM 1391 N N . ARG A 1 183 ? -0.317 10.309 9.986 1.00 67.00 183 ARG A N 1
ATOM 1392 C CA . ARG A 1 183 ? 0.373 11.578 9.655 1.00 67.00 183 ARG A CA 1
ATOM 1393 C C . ARG A 1 183 ? 0.124 12.144 8.239 1.00 67.00 183 ARG A C 1
ATOM 1395 O O . ARG A 1 183 ? 0.438 13.306 8.008 1.00 67.00 183 ARG A O 1
ATOM 1402 N N . PHE A 1 184 ? -0.363 11.344 7.295 1.00 65.88 184 PHE A N 1
ATOM 1403 C CA . PHE A 1 184 ? -0.614 11.760 5.910 1.00 65.88 184 PHE A CA 1
ATOM 1404 C C . PHE A 1 184 ? -2.031 11.406 5.440 1.00 65.88 184 PHE A C 1
ATOM 1406 O O . PHE A 1 184 ? -2.241 11.146 4.260 1.00 65.88 184 PHE A O 1
ATOM 1413 N N . GLY A 1 185 ? -2.994 11.387 6.361 1.00 65.31 185 GLY A N 1
ATOM 1414 C CA . GLY A 1 185 ? -4.373 11.026 6.057 1.00 65.31 185 GLY A CA 1
ATOM 1415 C C . GLY A 1 185 ? -4.701 9.577 6.408 1.00 65.31 185 GLY A C 1
ATOM 1416 O O . GLY A 1 185 ? -3.833 8.703 6.433 1.00 65.31 185 GLY A O 1
ATOM 1417 N N . GLY A 1 186 ? -5.981 9.334 6.688 1.00 80.69 186 GLY A N 1
ATOM 1418 C CA . GLY A 1 186 ? -6.486 8.051 7.170 1.00 80.69 186 GLY A CA 1
ATOM 1419 C C . GLY A 1 186 ? -6.286 7.861 8.673 1.00 80.69 186 GLY A C 1
ATOM 1420 O O . GLY A 1 186 ? -5.756 8.726 9.371 1.00 80.69 186 GLY A O 1
ATOM 1421 N N . SER A 1 187 ? -6.712 6.704 9.173 1.00 86.31 187 SER A N 1
ATOM 1422 C CA . SER A 1 187 ? -6.661 6.377 10.599 1.00 86.31 187 SER A CA 1
ATOM 1423 C C . SER A 1 187 ? -5.735 5.197 10.857 1.00 86.31 187 SER A C 1
ATOM 1425 O O . SER A 1 187 ? -5.708 4.227 10.098 1.00 86.31 187 SER A O 1
ATOM 1427 N N . VAL A 1 188 ? -4.989 5.266 11.953 1.00 90.50 188 VAL A N 1
ATOM 1428 C CA . VAL A 1 188 ? -4.098 4.206 12.413 1.00 90.50 188 VAL A CA 1
ATOM 1429 C C . VAL A 1 188 ? -4.550 3.708 13.776 1.00 90.50 188 VAL A C 1
ATOM 1431 O O . VAL A 1 188 ? -4.834 4.488 14.681 1.00 90.50 188 VAL A O 1
ATOM 1434 N N . LEU A 1 189 ? -4.615 2.387 13.921 1.00 93.62 189 LEU A N 1
ATOM 1435 C CA . LEU A 1 189 ? -4.909 1.729 15.186 1.00 93.62 189 LEU A CA 1
ATOM 1436 C C . LEU A 1 189 ? -3.660 0.999 15.664 1.00 93.62 189 LEU A C 1
ATOM 1438 O O . LEU A 1 189 ? -3.081 0.207 14.921 1.00 93.62 189 LEU A O 1
ATOM 1442 N N . THR A 1 190 ? -3.262 1.248 16.907 1.00 92.12 190 THR A N 1
ATOM 1443 C CA . THR A 1 190 ? -2.100 0.620 17.559 1.00 92.12 190 THR A CA 1
ATOM 1444 C C . THR A 1 190 ? -2.468 0.157 18.970 1.00 92.12 190 THR A C 1
ATOM 1446 O O . THR A 1 190 ? -3.380 0.729 19.569 1.00 92.12 190 THR A O 1
ATOM 1449 N N . PRO A 1 191 ? -1.805 -0.864 19.541 1.00 90.69 191 PRO A N 1
ATOM 1450 C CA . PRO A 1 191 ? -2.034 -1.265 20.926 1.00 90.69 191 PRO A CA 1
ATOM 1451 C C . PRO A 1 191 ? -1.928 -0.082 21.893 1.00 90.69 191 PRO A C 1
ATOM 1453 O O . PRO A 1 191 ? -1.016 0.740 21.785 1.00 90.69 191 PRO A O 1
ATOM 1456 N N . TYR A 1 192 ? -2.851 0.004 22.852 1.00 87.62 192 TYR A N 1
ATOM 1457 C CA . TYR A 1 192 ? -2.828 1.067 23.852 1.00 87.62 192 TYR A CA 1
ATOM 1458 C C . TYR A 1 192 ? -1.591 0.925 24.750 1.00 87.62 192 TYR A C 1
ATOM 1460 O O . TYR A 1 192 ? -1.398 -0.113 25.380 1.00 87.62 192 TYR A O 1
ATOM 1468 N N . ARG A 1 193 ? -0.758 1.970 24.832 1.00 77.56 193 ARG A N 1
ATOM 1469 C CA . ARG A 1 193 ? 0.492 1.952 25.619 1.00 77.56 193 ARG A CA 1
ATOM 1470 C C . ARG A 1 193 ? 0.451 2.727 26.937 1.00 77.56 193 ARG A C 1
ATOM 1472 O O . ARG A 1 193 ? 1.461 2.749 27.623 1.00 77.56 193 ARG A O 1
ATOM 1479 N N . GLY A 1 194 ? -0.695 3.301 27.311 1.00 60.72 194 GLY A N 1
ATOM 1480 C CA . GLY A 1 194 ? -0.776 4.229 28.443 1.00 60.72 194 GLY A CA 1
ATOM 1481 C C . GLY A 1 194 ? -0.009 5.510 28.122 1.00 60.72 194 GLY A C 1
ATOM 1482 O O . GLY A 1 194 ? 1.215 5.531 28.183 1.00 60.72 194 GLY A O 1
ATOM 1483 N N . LYS A 1 195 ? -0.723 6.553 27.703 1.00 47.66 195 LYS A N 1
ATOM 1484 C CA . LYS A 1 195 ? -0.164 7.907 27.659 1.00 47.66 195 LYS A CA 1
ATOM 1485 C C . LYS A 1 195 ? -0.410 8.591 28.995 1.00 47.66 195 LYS A C 1
ATOM 1487 O O . LYS A 1 195 ? -1.476 8.300 29.586 1.00 47.66 195 LYS A O 1
#

Radius of gyration: 19.84 Å; Cα contacts (8 Å, |Δi|>4): 378; chains: 1; bounding box: 53×34×52 Å

Mean predicted aligned error: 13.38 Å

Solvent-accessible surface area (backbone atoms only — not comparable to full-atom values): 11263 Å² total; per-residue (Å²): 134,85,81,80,65,92,46,74,39,50,16,75,82,82,53,50,82,38,75,47,41,93,91,48,73,57,39,52,46,70,76,53,54,72,51,25,13,43,100,86,66,49,48,42,43,79,48,62,48,86,61,72,49,53,39,32,20,33,64,88,79,64,48,74,35,64,65,37,42,72,66,29,50,32,24,44,81,94,42,55,25,36,50,43,70,32,89,88,72,51,75,40,42,28,66,54,61,90,62,75,68,69,57,24,52,14,80,84,79,60,47,81,33,81,54,35,94,90,48,59,52,36,53,41,70,72,53,56,67,55,23,14,42,100,85,67,49,48,43,44,71,48,54,72,48,97,93,44,54,52,41,31,24,30,65,90,78,64,46,76,34,58,68,38,39,76,65,27,51,34,28,42,89,93,43,59,26,36,46,42,58,32,100,62,50,51,71,42,41,31,69,57,79,80,134

Nearest PDB structures (foldseek):
  2w57-assembly1_B  TM=4.317E-01  e=5.896E+00  Vibrio cholerae
  5fd5-assembly2_B  TM=3.816E-01  e=9.026E+00  Rhizobium leguminosarum bv. viciae
  7luv-assembly1_E  TM=1.933E-01  e=4.062E+00  Saccharomyces bayanus
  5nn8-assembly1_A  TM=1.394E-01  e=6.218E+00  Homo sapiens

pLDDT: mean 85.63, std 13.36, range [33.19, 98.19]